Protein AF-A0A3N5VUT6-F1 (afdb_monomer)

Mean predicted aligned error: 4.46 Å

Radius of gyration: 19.38 Å; Cα contacts (8 Å, |Δi|>4): 251; chains: 1; bounding box: 50×33×51 Å

Sequence (209 aa):
CFAHAINGGLRIDSDGQTTLNGLYAAGEVAGGPHGADRLGGNMLVTCQVFGARAGRAAAKEAARSKAMEVPQEQVHHEKDRLASLKNQNGDIRCEELRSWLQETMWKNILVVRHGDNLSQTAKALLNSGKEIQRVKVAGDSDIIPVLELENLFGVGRAICAAALHRKESRGSHYRPDYPNMDPSWEKRILLRGMRETIHIEEEACRQVP

Nearest PDB structures (foldseek):
  6lum-assembly1_P  TM=9.393E-01  e=3.970E-12  Mycolicibacterium smegmatis MC2 51
  6lum-assembly1_J  TM=9.198E-01  e=1.005E-11  Mycolicibacterium smegmatis MC2 51
  5vpn-assembly2_E  TM=9.368E-01  e=5.697E-11  Escherichia coli K-12
  6awf-assembly1_A  TM=9.427E-01  e=1.198E-10  Escherichia coli
  1l0v-assembly2_M  TM=9.268E-01  e=4.681E-10  Escherichia coli

Structure (mmCIF, N/CA/C/O backbone):
data_AF-A0A3N5VUT6-F1
#
_entry.id   AF-A0A3N5VUT6-F1
#
loop_
_atom_site.group_PDB
_atom_site.id
_atom_site.type_symbol
_atom_site.label_atom_id
_atom_site.label_alt_id
_atom_site.label_comp_id
_atom_site.label_asym_id
_atom_site.label_entity_id
_atom_site.label_seq_id
_atom_site.pdbx_PDB_ins_code
_atom_site.Cartn_x
_atom_site.Cartn_y
_atom_site.Cartn_z
_atom_site.occupancy
_atom_site.B_iso_or_equiv
_atom_site.auth_seq_id
_atom_site.auth_comp_id
_atom_site.auth_asym_id
_atom_site.auth_atom_id
_atom_site.pdbx_PDB_model_num
ATOM 1 N N . CYS A 1 1 ? 9.794 16.764 -9.275 1.00 62.72 1 CYS A N 1
ATOM 2 C CA . CYS A 1 1 ? 9.013 15.552 -9.609 1.00 62.72 1 CYS A CA 1
ATOM 3 C C . CYS A 1 1 ? 7.969 15.341 -8.514 1.00 62.72 1 CYS A C 1
ATOM 5 O O . CYS A 1 1 ? 8.298 15.597 -7.359 1.00 62.72 1 CYS A O 1
ATOM 7 N N . PHE A 1 2 ? 6.745 14.934 -8.861 1.00 81.69 2 PHE A N 1
ATOM 8 C CA . PHE A 1 2 ? 5.665 14.653 -7.910 1.00 81.69 2 PHE A CA 1
ATOM 9 C C . PHE A 1 2 ? 5.139 13.228 -8.127 1.00 81.69 2 PHE A C 1
ATOM 11 O O . PHE A 1 2 ? 5.110 12.746 -9.258 1.00 81.69 2 PHE A O 1
ATOM 18 N N . ALA A 1 3 ? 4.751 12.549 -7.046 1.00 86.25 3 ALA A N 1
ATOM 19 C CA . ALA A 1 3 ? 4.064 11.264 -7.134 1.00 86.25 3 ALA A CA 1
ATOM 20 C C . ALA A 1 3 ? 2.604 11.500 -7.550 1.00 86.25 3 ALA A C 1
ATOM 22 O O . ALA A 1 3 ? 1.965 12.416 -7.037 1.00 86.25 3 ALA A O 1
ATOM 23 N N . HIS A 1 4 ? 2.092 10.700 -8.488 1.00 89.75 4 HIS A N 1
ATOM 24 C CA . HIS A 1 4 ? 0.749 10.891 -9.048 1.00 89.75 4 HIS A CA 1
ATOM 25 C C . HIS A 1 4 ? -0.191 9.706 -8.811 1.00 89.75 4 HIS A C 1
ATOM 27 O O . HIS A 1 4 ? -1.369 9.925 -8.554 1.00 89.75 4 HIS A O 1
ATOM 33 N N . ALA A 1 5 ? 0.308 8.473 -8.930 1.00 88.19 5 ALA A N 1
ATOM 34 C CA . ALA A 1 5 ? -0.508 7.269 -8.825 1.00 88.19 5 ALA A CA 1
ATOM 35 C C . ALA A 1 5 ? 0.302 6.072 -8.335 1.00 88.19 5 ALA A C 1
ATOM 37 O O . ALA A 1 5 ? 1.531 6.043 -8.469 1.00 88.19 5 ALA A O 1
ATOM 38 N N . ILE A 1 6 ? -0.405 5.074 -7.810 1.00 90.44 6 ILE A N 1
ATOM 39 C CA . ILE A 1 6 ? 0.165 3.797 -7.380 1.00 90.44 6 ILE A CA 1
ATOM 40 C C . ILE A 1 6 ? -0.357 2.682 -8.294 1.00 90.44 6 ILE A C 1
ATOM 42 O O . ILE A 1 6 ? -1.558 2.519 -8.472 1.00 90.44 6 ILE A O 1
ATOM 46 N N . ASN A 1 7 ? 0.557 1.900 -8.881 1.00 92.00 7 ASN A N 1
ATOM 47 C CA . ASN A 1 7 ? 0.201 0.781 -9.772 1.00 92.00 7 ASN A CA 1
ATOM 48 C C . ASN A 1 7 ? -0.053 -0.535 -9.008 1.00 92.00 7 ASN A C 1
ATOM 50 O O . ASN A 1 7 ? -0.647 -1.475 -9.542 1.00 92.00 7 ASN A O 1
ATOM 54 N N . GLY A 1 8 ? 0.456 -0.621 -7.775 1.00 93.44 8 GLY A N 1
ATOM 55 C CA . GLY A 1 8 ? 0.209 -1.730 -6.857 1.00 93.44 8 GLY A CA 1
ATOM 56 C C . GLY A 1 8 ? -1.113 -1.575 -6.105 1.00 93.44 8 GLY A C 1
ATOM 57 O O . GLY A 1 8 ? -1.843 -0.614 -6.299 1.00 93.44 8 GLY A O 1
ATOM 58 N N . GLY A 1 9 ? -1.407 -2.524 -5.222 1.00 94.88 9 GLY A N 1
ATOM 59 C CA . GLY A 1 9 ? -2.624 -2.515 -4.417 1.00 94.88 9 GLY A CA 1
ATOM 60 C C . GLY A 1 9 ? -2.983 -3.920 -3.952 1.00 94.88 9 GLY A C 1
ATOM 61 O O . GLY A 1 9 ? -2.161 -4.838 -4.008 1.00 94.88 9 GLY A O 1
ATOM 62 N N . LEU A 1 10 ? -4.228 -4.097 -3.522 1.00 95.81 10 LEU A N 1
ATOM 63 C CA . LEU A 1 10 ? -4.777 -5.402 -3.177 1.00 95.81 10 LEU A CA 1
ATOM 64 C C . LEU A 1 10 ? -4.749 -6.322 -4.401 1.00 95.81 10 LEU A C 1
ATOM 66 O O . LEU A 1 10 ? -5.183 -5.941 -5.489 1.00 95.81 10 LEU A O 1
ATOM 70 N N . ARG A 1 11 ? -4.250 -7.548 -4.218 1.00 94.56 11 ARG A N 1
ATOM 71 C CA . ARG A 1 11 ? -4.300 -8.588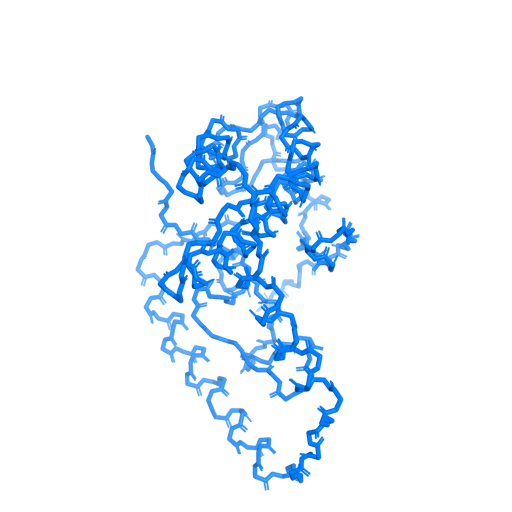 -5.248 1.00 94.56 11 ARG A CA 1
ATOM 72 C C . ARG A 1 11 ? -5.753 -8.994 -5.452 1.00 94.56 11 ARG A C 1
ATOM 74 O O . ARG A 1 11 ? -6.355 -9.547 -4.533 1.00 94.56 11 ARG A O 1
ATOM 81 N N . ILE A 1 12 ? -6.264 -8.760 -6.655 1.00 95.38 12 ILE A N 1
ATOM 82 C CA . ILE A 1 12 ? -7.613 -9.147 -7.058 1.00 95.38 12 ILE A CA 1
ATOM 83 C C . ILE A 1 12 ? -7.595 -10.174 -8.190 1.00 95.38 12 ILE A C 1
ATOM 85 O O . ILE A 1 12 ? -6.642 -10.246 -8.974 1.00 95.38 12 ILE A O 1
ATOM 89 N N . ASP A 1 13 ? -8.650 -10.975 -8.270 1.00 94.44 13 ASP A N 1
ATOM 90 C CA . ASP A 1 13 ? -8.960 -11.766 -9.451 1.00 94.44 13 ASP A CA 1
ATOM 91 C C . ASP A 1 13 ? -9.650 -10.917 -10.533 1.00 94.44 13 ASP A C 1
ATOM 93 O O . ASP A 1 13 ? -9.749 -9.690 -10.441 1.00 94.44 13 ASP A O 1
ATOM 97 N N . SER A 1 14 ? -10.119 -11.572 -11.598 1.00 93.94 14 SER A N 1
ATOM 98 C CA . SER A 1 14 ? -10.760 -10.853 -12.693 1.00 93.94 14 SER A CA 1
ATOM 99 C C . SER A 1 14 ? -12.061 -10.166 -12.258 1.00 93.94 14 SER A C 1
ATOM 101 O O . SER A 1 14 ? -12.350 -9.078 -12.746 1.00 93.94 14 SER A O 1
ATOM 103 N N . ASP A 1 15 ? -12.809 -10.733 -11.313 1.00 96.06 15 ASP A N 1
ATOM 104 C CA . ASP A 1 15 ? -14.070 -10.171 -10.828 1.00 96.06 15 ASP A CA 1
ATOM 105 C C . ASP A 1 15 ? -13.892 -9.184 -9.668 1.00 96.06 15 ASP A C 1
ATOM 107 O O . ASP A 1 15 ? -14.877 -8.644 -9.172 1.00 96.06 15 ASP A O 1
ATOM 111 N N . GLY A 1 16 ? -12.651 -8.874 -9.285 1.00 96.25 16 GLY A N 1
ATOM 112 C CA . GLY A 1 16 ? -12.340 -7.928 -8.217 1.00 96.25 16 GLY A CA 1
ATOM 113 C C . GLY A 1 16 ? -12.333 -8.553 -6.824 1.00 96.25 16 GLY A C 1
ATOM 114 O O . GLY A 1 16 ? -12.246 -7.816 -5.842 1.00 96.25 16 GLY A O 1
ATOM 115 N N . GLN A 1 17 ? -12.430 -9.881 -6.702 1.00 97.19 17 GLN A N 1
ATOM 116 C CA . GLN A 1 17 ? -12.325 -10.554 -5.411 1.00 97.19 17 GLN A CA 1
ATOM 117 C C . GLN A 1 17 ? -10.866 -10.575 -4.961 1.00 97.19 17 GLN A C 1
ATOM 119 O O . GLN A 1 17 ? -9.964 -10.888 -5.737 1.00 97.19 17 GLN A O 1
ATOM 124 N N . THR A 1 18 ? -10.624 -10.217 -3.703 1.00 96.56 18 THR A N 1
ATOM 125 C CA . THR A 1 18 ? -9.286 -10.265 -3.107 1.00 96.56 18 THR A CA 1
ATOM 126 C C . THR A 1 18 ? -8.869 -11.707 -2.802 1.00 96.56 18 THR A C 1
ATOM 128 O O . THR A 1 18 ? -9.609 -12.657 -3.036 1.00 96.56 18 THR A O 1
ATOM 131 N N . THR A 1 19 ? -7.691 -11.905 -2.209 1.00 93.56 19 THR A N 1
ATOM 132 C CA . THR A 1 19 ? -7.303 -13.219 -1.665 1.00 93.56 19 THR A CA 1
ATOM 133 C C . THR A 1 19 ? -8.135 -13.659 -0.455 1.00 93.56 19 THR A C 1
ATOM 135 O O . THR A 1 19 ? -7.952 -14.777 0.020 1.00 93.56 19 THR A O 1
ATOM 138 N N . LEU A 1 20 ? -8.992 -12.784 0.082 1.00 93.81 20 LEU A N 1
ATOM 139 C CA . LEU A 1 20 ? -9.936 -13.099 1.147 1.00 93.81 20 LEU A CA 1
ATOM 140 C C . LEU A 1 20 ? -11.330 -13.301 0.547 1.00 93.81 20 LEU A C 1
ATOM 142 O O . LEU A 1 20 ? -11.868 -12.416 -0.123 1.00 93.81 20 LEU A O 1
ATOM 146 N N . ASN A 1 21 ? -11.920 -14.464 0.821 1.00 92.19 21 ASN A N 1
ATOM 147 C CA . ASN A 1 21 ? -13.250 -14.817 0.332 1.00 92.19 21 ASN A CA 1
ATOM 148 C C . ASN A 1 21 ? -14.293 -13.805 0.822 1.00 92.19 21 ASN A C 1
ATOM 150 O O . ASN A 1 21 ? -14.316 -13.437 1.995 1.00 92.19 21 ASN A O 1
ATOM 154 N N . GLY A 1 22 ? -15.155 -13.355 -0.090 1.00 93.38 22 GLY A N 1
ATOM 155 C CA . GLY A 1 22 ? -16.200 -12.374 0.213 1.00 93.38 22 GLY A CA 1
ATOM 156 C C . GLY A 1 22 ? -15.718 -10.921 0.335 1.00 93.38 22 GLY A C 1
ATOM 157 O O . GLY A 1 22 ? -16.555 -10.030 0.455 1.00 93.38 22 GLY A O 1
ATOM 158 N N . LEU A 1 23 ? -14.409 -10.653 0.245 1.00 96.44 23 LEU A N 1
ATOM 159 C CA . LEU A 1 23 ? -13.857 -9.298 0.215 1.00 96.44 23 LEU A CA 1
ATOM 160 C C . LEU A 1 23 ? -13.460 -8.913 -1.212 1.00 96.44 23 LEU A C 1
ATOM 162 O O . LEU A 1 23 ? -12.688 -9.618 -1.863 1.00 96.44 23 LEU A O 1
ATOM 166 N N . TYR A 1 24 ? -13.950 -7.763 -1.670 1.00 97.62 24 TYR A N 1
ATOM 167 C CA . TYR A 1 24 ? -13.742 -7.255 -3.024 1.00 97.62 24 TYR A CA 1
ATOM 168 C C . TYR A 1 24 ? -13.066 -5.884 -3.003 1.00 97.62 24 TYR A C 1
ATOM 170 O O . TYR A 1 24 ? -13.258 -5.106 -2.068 1.00 97.62 24 TYR A O 1
ATOM 178 N N . ALA A 1 25 ? -12.296 -5.576 -4.046 1.00 97.12 25 ALA A N 1
ATOM 179 C CA . ALA A 1 25 ? -11.642 -4.284 -4.220 1.00 97.12 25 ALA A CA 1
ATOM 180 C C . ALA A 1 25 ? -11.711 -3.815 -5.680 1.00 97.12 25 ALA A C 1
ATOM 182 O O . ALA A 1 25 ? -11.662 -4.615 -6.613 1.00 97.12 25 ALA A O 1
ATOM 183 N N . ALA A 1 26 ? -11.804 -2.502 -5.876 1.00 96.00 26 ALA A N 1
ATOM 184 C CA . ALA A 1 26 ? -11.818 -1.872 -7.191 1.00 96.00 26 ALA A CA 1
ATOM 185 C C . ALA A 1 26 ? -11.253 -0.448 -7.116 1.00 96.00 26 ALA A C 1
ATOM 187 O O . ALA A 1 26 ? -11.232 0.170 -6.053 1.00 96.00 26 ALA A O 1
ATOM 188 N N . GLY A 1 27 ? -10.825 0.087 -8.260 1.00 93.69 27 GLY A N 1
ATOM 189 C CA . GLY A 1 27 ? -10.181 1.398 -8.334 1.00 93.69 27 GLY A CA 1
ATOM 190 C C . GLY A 1 27 ? -8.715 1.351 -7.904 1.00 93.69 27 GLY A C 1
ATOM 191 O O . GLY A 1 27 ? -8.067 0.317 -8.029 1.00 93.69 27 GLY A O 1
ATOM 192 N N . GLU A 1 28 ? -8.180 2.475 -7.426 1.00 93.94 28 GLU A N 1
ATOM 193 C CA . GLU A 1 28 ? -6.734 2.639 -7.182 1.00 93.94 28 GLU A CA 1
ATOM 194 C C . GLU A 1 28 ? -6.216 1.819 -5.989 1.00 93.94 28 GLU A C 1
ATOM 196 O O . GLU A 1 28 ? -5.024 1.568 -5.869 1.00 93.94 28 GLU A O 1
ATOM 201 N N . VAL A 1 29 ? -7.115 1.324 -5.132 1.00 95.31 29 VAL A N 1
ATOM 202 C CA . VAL A 1 29 ? -6.751 0.394 -4.052 1.00 95.31 29 VAL A CA 1
ATOM 203 C C . VAL A 1 29 ? -6.399 -1.005 -4.576 1.00 95.31 29 VAL A C 1
ATOM 205 O O . VAL A 1 29 ? -5.792 -1.795 -3.852 1.00 95.31 29 VAL A O 1
ATOM 208 N N . ALA A 1 30 ? -6.797 -1.346 -5.807 1.00 94.50 30 ALA A N 1
ATOM 209 C CA . ALA A 1 30 ? -6.594 -2.659 -6.404 1.00 94.50 30 ALA A CA 1
ATOM 210 C C . ALA A 1 30 ? -5.368 -2.672 -7.329 1.00 94.50 30 ALA A C 1
ATOM 212 O O . ALA A 1 30 ? -5.211 -1.817 -8.198 1.00 94.50 30 ALA A O 1
ATOM 213 N N . GLY A 1 31 ? -4.519 -3.687 -7.174 1.00 91.25 31 GLY A N 1
ATOM 214 C CA . GLY A 1 31 ? -3.360 -3.907 -8.035 1.00 91.25 31 GLY A CA 1
ATOM 215 C C . GLY A 1 31 ? -3.677 -4.826 -9.216 1.00 91.25 31 GLY A C 1
ATOM 216 O O . GLY A 1 31 ? -4.574 -5.666 -9.147 1.00 91.25 31 GLY A O 1
ATOM 217 N N . GLY A 1 32 ? -2.892 -4.720 -10.293 1.00 85.06 32 GLY A N 1
ATOM 218 C CA . GLY A 1 32 ? -2.931 -5.664 -11.421 1.00 85.06 32 GLY A CA 1
ATOM 219 C C . GLY A 1 32 ? -3.196 -5.031 -12.790 1.00 85.06 32 GLY A C 1
ATOM 220 O O . GLY A 1 32 ? -2.332 -5.172 -13.655 1.00 85.06 32 GLY A O 1
ATOM 221 N N . PRO A 1 33 ? -4.318 -4.313 -13.009 1.00 85.00 33 PRO A N 1
ATOM 222 C CA . PRO A 1 33 ? -4.733 -3.839 -14.338 1.00 85.00 33 PRO A CA 1
ATOM 223 C C . PRO A 1 33 ? -3.724 -2.945 -15.074 1.00 85.00 33 PRO A C 1
ATOM 225 O O . PRO A 1 33 ? -3.815 -2.785 -16.287 1.00 85.00 33 PRO A O 1
ATOM 228 N N . HIS A 1 34 ? -2.779 -2.346 -14.349 1.00 89.56 34 HIS A N 1
ATOM 229 C CA . HIS A 1 34 ? -1.826 -1.371 -14.879 1.00 89.56 34 HIS A CA 1
ATOM 230 C C . HIS A 1 34 ? -0.390 -1.897 -15.007 1.00 89.56 34 HIS A C 1
ATOM 232 O O . HIS A 1 34 ? 0.461 -1.207 -15.557 1.00 89.56 34 HIS A O 1
ATOM 238 N N . GLY A 1 35 ? -0.092 -3.107 -14.523 1.00 91.38 35 GLY A N 1
ATOM 239 C CA . GLY A 1 35 ? 1.270 -3.645 -14.557 1.00 91.38 35 GLY A CA 1
ATOM 240 C C . GLY A 1 35 ? 2.297 -2.721 -13.884 1.00 91.38 35 GLY A C 1
ATOM 241 O O . GLY A 1 35 ? 2.051 -2.182 -12.807 1.00 91.38 35 GLY A O 1
ATOM 242 N N . ALA A 1 36 ? 3.469 -2.564 -14.507 1.00 92.38 36 ALA A N 1
ATOM 243 C CA . ALA A 1 36 ? 4.559 -1.746 -13.970 1.00 92.38 36 ALA A CA 1
ATOM 244 C C . ALA A 1 36 ? 4.424 -0.244 -14.283 1.00 92.38 36 ALA A C 1
ATOM 246 O O . ALA A 1 36 ? 5.073 0.566 -13.618 1.00 92.38 36 ALA A O 1
ATOM 247 N N . ASP A 1 37 ? 3.590 0.140 -15.255 1.00 90.19 37 ASP A N 1
ATOM 248 C CA . ASP A 1 37 ? 3.376 1.541 -15.620 1.00 90.19 37 ASP A CA 1
ATOM 249 C C . ASP A 1 37 ? 1.955 1.803 -16.135 1.00 90.19 37 ASP A C 1
ATOM 251 O O . ASP A 1 37 ? 1.474 1.146 -17.060 1.00 90.19 37 ASP A O 1
ATOM 255 N N . ARG A 1 38 ? 1.269 2.774 -15.524 1.00 89.50 38 ARG A N 1
ATOM 256 C CA . ARG A 1 38 ? -0.128 3.085 -15.837 1.00 89.50 38 ARG A CA 1
ATOM 257 C C . ARG A 1 38 ? -0.197 4.092 -16.976 1.00 89.50 38 ARG A C 1
ATOM 259 O O . ARG A 1 38 ? 0.150 5.257 -16.799 1.00 89.50 38 ARG A O 1
ATOM 266 N N . LEU A 1 39 ? -0.792 3.682 -18.093 1.00 85.00 39 LEU A N 1
ATOM 267 C CA . LEU A 1 39 ? -1.133 4.595 -19.184 1.00 85.00 39 LEU A CA 1
ATOM 268 C C . LEU A 1 39 ? -2.158 5.652 -18.730 1.00 85.00 39 LEU A C 1
ATOM 270 O O . LEU A 1 39 ? -3.157 5.338 -18.073 1.00 85.00 39 LEU A O 1
ATOM 274 N N . GLY A 1 40 ? -1.904 6.913 -19.087 1.00 83.81 40 GLY A N 1
ATOM 275 C CA . GLY A 1 40 ? -2.772 8.044 -18.754 1.00 83.81 40 GLY A CA 1
ATOM 276 C C . GLY A 1 40 ? -4.209 7.848 -19.250 1.00 83.81 40 GLY A C 1
ATOM 277 O O . GLY A 1 40 ? -4.436 7.296 -20.320 1.00 83.81 40 GLY A O 1
ATOM 278 N N . GLY A 1 41 ? -5.191 8.276 -18.451 1.00 81.75 41 GLY A N 1
ATOM 279 C CA . GLY A 1 41 ? -6.622 8.145 -18.769 1.00 81.75 41 GLY A CA 1
ATOM 280 C C . GLY A 1 41 ? -7.247 6.784 -18.427 1.00 81.75 41 GLY A C 1
ATOM 281 O O . GLY A 1 41 ? -8.452 6.719 -18.187 1.00 81.75 41 GLY A O 1
ATOM 282 N N . ASN A 1 42 ? -6.454 5.716 -18.281 1.00 86.12 42 ASN A N 1
ATOM 283 C CA . ASN A 1 42 ? -7.000 4.372 -18.045 1.00 86.12 42 ASN A CA 1
ATOM 284 C C . ASN A 1 42 ? -7.573 4.164 -16.638 1.00 86.12 42 ASN A C 1
ATOM 286 O 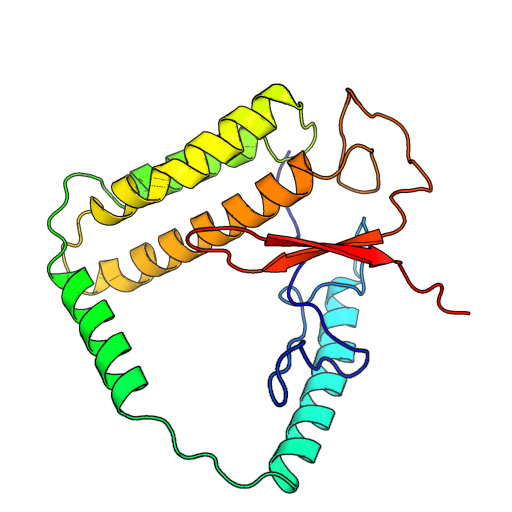O . ASN A 1 42 ? -8.358 3.242 -16.440 1.00 86.12 42 ASN A O 1
ATOM 290 N N . MET A 1 43 ? -7.232 5.011 -15.661 1.00 88.62 43 MET A N 1
ATOM 291 C CA . MET A 1 43 ? -7.731 4.855 -14.289 1.00 88.62 43 MET A CA 1
ATOM 292 C C . MET A 1 43 ? -9.256 4.955 -14.208 1.00 88.62 43 MET A C 1
ATOM 294 O O . MET A 1 43 ? -9.889 4.173 -13.504 1.00 88.62 43 MET A O 1
ATOM 298 N N . LEU A 1 44 ? -9.858 5.885 -14.958 1.00 90.88 44 LEU A N 1
ATOM 299 C CA . LEU A 1 44 ? -11.308 6.070 -14.957 1.00 90.88 44 LEU A CA 1
ATOM 300 C C . LEU A 1 44 ? -12.021 4.822 -15.492 1.00 90.88 44 LEU A C 1
ATOM 302 O O . LEU A 1 44 ? -12.995 4.359 -14.898 1.00 90.88 44 LEU A O 1
ATOM 306 N N . VAL A 1 45 ? -11.495 4.247 -16.577 1.00 90.75 45 VAL A N 1
ATOM 307 C CA . VAL A 1 45 ? -12.013 3.007 -17.167 1.00 90.75 45 VAL A CA 1
ATOM 308 C C . VAL A 1 45 ? -11.833 1.837 -16.199 1.00 90.75 45 VAL A C 1
ATOM 310 O O . VAL A 1 45 ? -12.785 1.093 -15.973 1.00 90.75 45 VAL A O 1
ATOM 313 N N . THR A 1 46 ? -10.666 1.706 -15.557 1.00 91.00 46 THR A N 1
ATOM 314 C CA . THR A 1 46 ? -10.424 0.681 -14.527 1.00 91.00 46 THR A CA 1
ATOM 315 C C . THR A 1 46 ? -11.436 0.786 -13.389 1.00 91.00 46 THR A C 1
ATOM 317 O O . THR A 1 46 ? -12.028 -0.225 -13.016 1.00 91.00 46 THR A O 1
ATOM 320 N N . CYS A 1 47 ? -11.691 1.991 -12.870 1.00 93.38 47 CYS A N 1
ATOM 321 C CA . CYS A 1 47 ? -12.686 2.209 -11.820 1.00 93.38 47 CYS A CA 1
ATOM 322 C C . CYS A 1 47 ? -14.087 1.760 -12.254 1.00 93.38 47 CYS A C 1
ATOM 324 O O . CYS A 1 47 ? -14.748 1.038 -11.512 1.00 93.38 47 CYS A O 1
ATOM 326 N N . GLN A 1 48 ? -14.536 2.144 -13.452 1.00 95.44 48 GLN A N 1
ATOM 327 C CA . GLN A 1 48 ? -15.871 1.788 -13.943 1.00 95.44 48 GLN A CA 1
ATOM 328 C C . GLN A 1 48 ? -16.012 0.281 -14.186 1.00 95.44 48 GLN A C 1
ATOM 330 O O . GLN A 1 48 ? -16.971 -0.339 -13.724 1.00 95.44 48 GLN A O 1
ATOM 335 N N . VAL A 1 49 ? -15.046 -0.324 -14.881 1.00 95.06 49 VAL A N 1
ATOM 336 C CA . VAL A 1 49 ? -15.088 -1.744 -15.247 1.00 95.06 49 VAL A CA 1
ATOM 337 C C . VAL A 1 49 ? -14.967 -2.624 -14.008 1.00 95.06 49 VAL A C 1
ATOM 339 O O . VAL A 1 49 ? -15.850 -3.447 -13.759 1.00 95.06 49 VAL A O 1
ATOM 342 N N . PHE A 1 50 ? -13.912 -2.454 -13.208 1.00 95.94 50 PHE A N 1
ATOM 343 C CA . PHE A 1 50 ? -13.701 -3.297 -12.031 1.00 95.94 50 PHE A CA 1
ATOM 344 C C . PHE A 1 50 ? -14.680 -2.972 -10.907 1.00 95.94 50 PHE A C 1
ATOM 346 O O . PHE A 1 50 ? -15.093 -3.891 -10.211 1.00 95.94 50 PHE A O 1
ATOM 353 N N . GLY A 1 51 ? -15.146 -1.725 -10.783 1.00 97.56 51 GLY A N 1
ATOM 354 C CA . GLY A 1 51 ? -16.227 -1.379 -9.859 1.00 97.56 51 GLY A CA 1
ATOM 355 C C . GLY A 1 51 ? -17.523 -2.116 -10.200 1.00 97.56 51 GLY A C 1
ATOM 356 O O . GLY A 1 51 ? -18.129 -2.745 -9.334 1.00 97.56 51 GLY A O 1
ATOM 357 N N . ALA A 1 52 ? -17.914 -2.130 -11.478 1.00 98.12 52 ALA A N 1
ATOM 358 C CA . ALA A 1 52 ? -19.102 -2.856 -11.922 1.00 98.12 52 ALA A CA 1
ATOM 359 C C . ALA A 1 52 ? -18.959 -4.382 -11.776 1.00 98.12 52 ALA A C 1
ATOM 361 O O . ALA A 1 52 ? -19.931 -5.062 -11.441 1.00 98.12 52 ALA A O 1
ATOM 362 N N . ARG A 1 53 ? -17.767 -4.940 -12.030 1.00 97.69 53 ARG A N 1
ATOM 363 C CA . ARG A 1 53 ? -17.494 -6.377 -11.848 1.00 97.69 53 ARG A CA 1
ATOM 364 C C . ARG A 1 53 ? -17.524 -6.777 -10.374 1.00 97.69 53 ARG A C 1
ATOM 366 O O . ARG A 1 53 ? -18.332 -7.635 -10.026 1.00 97.69 53 ARG A O 1
ATOM 373 N N . ALA A 1 54 ? -16.749 -6.090 -9.535 1.00 97.94 54 ALA A N 1
ATOM 374 C CA . ALA A 1 54 ? -16.691 -6.314 -8.094 1.00 97.94 54 ALA A CA 1
ATOM 375 C C . ALA A 1 54 ? -18.072 -6.178 -7.454 1.00 97.94 54 ALA A C 1
ATOM 377 O O . ALA A 1 54 ? -18.492 -7.064 -6.718 1.00 97.94 54 ALA A O 1
ATOM 378 N N . GLY A 1 55 ? -18.829 -5.131 -7.802 1.00 98.31 55 GLY A N 1
ATOM 379 C CA . GLY A 1 55 ? -20.184 -4.932 -7.289 1.00 98.31 55 GLY A CA 1
ATOM 380 C C . GLY A 1 55 ? -21.139 -6.069 -7.663 1.00 98.31 55 GLY A C 1
ATOM 381 O O . GLY A 1 55 ? -21.857 -6.581 -6.806 1.00 98.31 55 GLY A O 1
ATOM 382 N N . ARG A 1 56 ? -21.125 -6.525 -8.926 1.00 98.44 56 ARG A N 1
ATOM 383 C CA . ARG A 1 56 ? -21.960 -7.660 -9.362 1.00 98.44 56 ARG A CA 1
ATOM 384 C C . ARG A 1 56 ? -21.549 -8.977 -8.706 1.00 98.44 56 ARG A C 1
ATOM 386 O O . ARG A 1 56 ? -22.428 -9.768 -8.369 1.00 98.44 56 ARG A O 1
ATOM 393 N N . ALA A 1 57 ? -20.253 -9.234 -8.558 1.00 97.88 57 ALA A N 1
ATOM 394 C CA . ALA A 1 57 ? -19.746 -10.446 -7.923 1.00 97.88 57 ALA A CA 1
ATOM 395 C C . ALA A 1 57 ? -20.076 -10.466 -6.423 1.00 97.88 57 ALA A C 1
ATOM 397 O O . ALA A 1 57 ? -20.675 -11.427 -5.945 1.00 97.88 57 ALA A O 1
ATOM 398 N N . ALA A 1 58 ? -19.820 -9.358 -5.721 1.00 97.50 58 ALA A N 1
ATOM 399 C CA . ALA A 1 58 ? -20.174 -9.182 -4.317 1.00 97.50 58 ALA A CA 1
ATOM 400 C C . ALA A 1 58 ? -21.680 -9.349 -4.072 1.00 97.50 58 ALA A C 1
ATOM 402 O O . ALA A 1 58 ? -22.069 -10.053 -3.146 1.00 97.50 58 ALA A O 1
ATOM 403 N N . ALA A 1 59 ? -22.535 -8.776 -4.927 1.00 97.25 59 ALA A N 1
ATOM 404 C CA . ALA A 1 59 ? -23.986 -8.927 -4.808 1.00 97.25 59 ALA A CA 1
ATOM 405 C C . ALA A 1 59 ? -24.450 -10.382 -5.005 1.00 97.25 59 ALA A C 1
ATOM 407 O O . ALA A 1 59 ? -25.303 -10.866 -4.263 1.00 97.25 59 ALA A O 1
ATOM 408 N N . LYS A 1 60 ? -23.880 -11.099 -5.986 1.00 96.69 60 LYS A N 1
ATOM 409 C CA . LYS A 1 60 ? -24.183 -12.522 -6.219 1.00 96.69 60 LYS A CA 1
ATOM 410 C C . LYS A 1 60 ? -23.749 -13.401 -5.050 1.00 96.69 60 LYS A C 1
ATOM 412 O O . LYS A 1 60 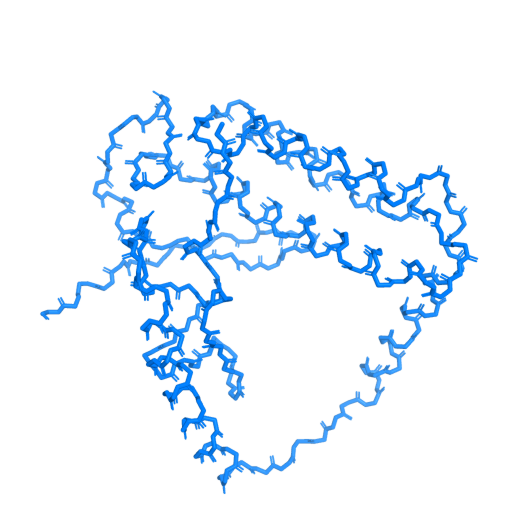? -24.483 -14.318 -4.692 1.00 96.69 60 LYS A O 1
ATOM 417 N N . GLU A 1 61 ? -22.576 -13.127 -4.487 1.00 95.06 61 GLU A N 1
ATOM 418 C CA . GLU A 1 61 ? -22.057 -13.826 -3.313 1.00 95.06 61 GLU A CA 1
ATOM 419 C C . GLU A 1 61 ? -22.947 -13.559 -2.094 1.00 95.06 61 GLU A C 1
ATOM 421 O O . GLU A 1 61 ? -23.441 -14.494 -1.473 1.00 95.06 61 GLU A O 1
ATOM 426 N N . ALA A 1 62 ? -23.261 -12.292 -1.813 1.00 94.75 62 ALA A N 1
ATOM 427 C CA . ALA A 1 62 ? -24.114 -11.900 -0.693 1.00 94.75 62 ALA A CA 1
ATOM 428 C C . ALA A 1 62 ? -25.519 -12.524 -0.753 1.00 94.75 62 ALA A C 1
ATOM 430 O O . ALA A 1 62 ? -26.077 -12.871 0.281 1.00 94.75 62 ALA A O 1
ATOM 431 N N . ALA A 1 63 ? -26.080 -12.717 -1.952 1.00 95.38 63 ALA A N 1
ATOM 432 C CA . ALA A 1 63 ? -27.377 -13.375 -2.128 1.00 95.38 63 ALA A CA 1
ATOM 433 C C . ALA A 1 63 ? -27.362 -14.883 -1.801 1.00 95.38 63 ALA A C 1
ATOM 435 O O . ALA A 1 63 ? -28.420 -15.475 -1.596 1.00 95.38 63 ALA A O 1
ATOM 436 N N . ARG A 1 64 ? -26.184 -15.519 -1.797 1.00 93.44 64 ARG A N 1
ATOM 437 C CA . ARG A 1 64 ? -26.003 -16.959 -1.533 1.00 93.44 64 ARG A CA 1
ATOM 438 C C . ARG A 1 64 ? -25.445 -17.229 -0.141 1.00 93.44 64 ARG A C 1
ATOM 440 O O . ARG A 1 64 ? -25.672 -18.303 0.414 1.00 93.44 64 ARG A O 1
ATOM 447 N N . SER A 1 65 ? -24.711 -16.268 0.400 1.00 90.38 65 SER A N 1
ATOM 448 C CA . SER A 1 65 ? -24.038 -16.381 1.683 1.00 90.38 65 SER A CA 1
ATOM 449 C C . SER A 1 65 ? -24.991 -16.082 2.833 1.00 90.38 65 SER A C 1
ATOM 451 O O . SER A 1 65 ? -25.852 -15.208 2.762 1.00 90.38 65 SER A O 1
ATOM 453 N N . LYS A 1 66 ? -24.835 -16.826 3.928 1.00 87.94 66 LYS A N 1
ATOM 454 C CA . LYS A 1 66 ? -25.521 -16.516 5.184 1.00 87.94 66 LYS A CA 1
ATOM 455 C C . LYS A 1 66 ? -24.791 -15.376 5.885 1.00 87.94 66 LYS A C 1
ATOM 457 O O . LYS A 1 66 ? -23.576 -15.241 5.746 1.00 87.94 66 LYS A O 1
ATOM 462 N N . ALA A 1 67 ? -25.529 -14.587 6.663 1.00 85.56 67 ALA A N 1
ATOM 463 C CA . ALA A 1 67 ? -24.913 -13.625 7.565 1.00 85.56 67 ALA A CA 1
ATOM 464 C C . ALA A 1 67 ? -23.933 -14.359 8.493 1.00 85.56 67 ALA A C 1
ATOM 466 O O . ALA A 1 67 ? -24.286 -15.377 9.092 1.00 85.56 67 ALA A O 1
ATOM 467 N N . MET A 1 68 ? -22.703 -13.859 8.573 1.00 86.25 68 MET A N 1
ATOM 468 C CA . MET A 1 68 ? -21.717 -14.355 9.527 1.00 86.25 68 MET A CA 1
ATOM 469 C C . MET A 1 68 ? -21.923 -13.653 10.865 1.00 86.25 68 MET A C 1
ATOM 471 O O . MET A 1 68 ? -22.186 -12.449 10.904 1.00 86.25 68 MET A O 1
ATOM 475 N N . GLU A 1 69 ? -21.774 -14.392 11.960 1.00 92.19 69 GLU A N 1
ATOM 476 C CA . GLU A 1 69 ? -21.689 -13.774 13.278 1.00 92.19 69 GLU A CA 1
ATOM 477 C C . GLU A 1 69 ? -20.393 -12.971 13.381 1.00 92.19 69 GLU A C 1
ATOM 479 O O . GLU A 1 69 ? -19.311 -13.454 13.046 1.00 92.19 69 GLU A O 1
ATOM 484 N N . VAL A 1 70 ? -20.510 -11.725 13.838 1.00 92.44 70 VAL A N 1
ATOM 485 C CA . VAL A 1 70 ? -19.354 -10.864 14.082 1.00 92.44 70 VAL A CA 1
ATOM 486 C C . VAL A 1 70 ? -18.783 -11.211 15.457 1.00 92.44 70 VAL A C 1
ATOM 488 O O . VAL A 1 70 ? -19.496 -11.023 16.452 1.00 92.44 70 VAL A O 1
ATOM 491 N N . PRO A 1 71 ? -17.516 -11.662 15.551 1.00 94.62 71 PRO A N 1
ATOM 492 C CA . PRO A 1 71 ? -16.892 -11.948 16.836 1.00 94.62 71 PRO A CA 1
ATOM 493 C C . PRO A 1 71 ? -16.830 -10.674 17.688 1.00 94.62 71 PRO A C 1
ATOM 495 O O . PRO A 1 71 ? -16.074 -9.748 17.390 1.00 94.62 71 PRO A O 1
ATOM 498 N N . GLN A 1 72 ? -17.633 -10.611 18.753 1.00 96.19 72 GLN A N 1
ATOM 499 C CA . GLN A 1 72 ? -17.721 -9.412 19.600 1.00 96.19 72 GLN A CA 1
ATOM 500 C C . GLN A 1 72 ? -16.399 -9.089 20.300 1.00 96.19 72 GLN A C 1
ATOM 502 O O . GLN A 1 72 ? -16.101 -7.922 20.538 1.00 96.19 72 GLN A O 1
ATOM 507 N N . GLU A 1 73 ? -15.575 -10.104 20.554 1.00 96.50 73 GLU A N 1
ATOM 508 C CA . GLU A 1 73 ? -14.216 -9.940 21.068 1.00 96.50 73 GLU A CA 1
ATOM 509 C C . GLU A 1 73 ? -13.355 -9.058 20.149 1.00 96.50 73 GLU A C 1
ATOM 511 O O . GLU A 1 73 ? -12.696 -8.141 20.629 1.00 96.50 73 GLU A O 1
ATOM 516 N N . GLN A 1 74 ? -13.422 -9.249 18.824 1.00 94.81 74 GLN A N 1
ATOM 517 C CA . GLN A 1 74 ? -12.668 -8.422 17.870 1.00 94.81 74 GLN A CA 1
ATOM 518 C C . GLN A 1 74 ? -13.150 -6.967 17.873 1.00 94.81 74 GLN A C 1
ATOM 520 O O . GLN A 1 74 ? -12.345 -6.040 17.787 1.00 94.81 74 GLN A O 1
ATOM 525 N N . VAL A 1 75 ? -14.463 -6.757 18.007 1.00 95.69 75 VAL A N 1
ATOM 526 C CA . VAL A 1 75 ? -15.056 -5.416 18.114 1.00 95.69 75 VAL A CA 1
ATOM 527 C C . VAL A 1 75 ? -14.609 -4.733 19.405 1.00 95.69 75 VAL A C 1
ATOM 529 O O . VAL A 1 75 ? -14.271 -3.551 19.382 1.00 95.69 75 VAL A O 1
ATOM 532 N N . HIS A 1 76 ? -14.608 -5.454 20.529 1.00 96.88 76 HIS A N 1
ATOM 533 C CA . HIS A 1 76 ? -14.165 -4.914 21.811 1.00 96.88 76 HIS A CA 1
ATOM 534 C C . HIS A 1 76 ? -12.676 -4.575 21.787 1.00 96.88 76 HIS A C 1
ATOM 536 O O . HIS A 1 76 ? -12.321 -3.452 22.127 1.00 96.88 76 HIS A O 1
ATOM 542 N N . HIS A 1 77 ? -11.841 -5.482 21.277 1.00 95.88 77 HIS A N 1
ATOM 543 C CA . HIS A 1 77 ? -10.408 -5.258 21.121 1.00 95.88 77 HIS A CA 1
ATOM 544 C C . HIS A 1 77 ? -10.109 -3.995 20.299 1.00 95.88 77 HIS A C 1
ATOM 546 O O . HIS A 1 77 ? -9.269 -3.185 20.683 1.00 95.88 77 HIS A O 1
ATOM 552 N N . GLU A 1 78 ? -10.809 -3.780 19.179 1.00 93.88 78 GLU A N 1
ATOM 553 C CA . GLU A 1 78 ? -10.598 -2.573 18.373 1.00 93.88 78 GLU A CA 1
ATOM 554 C C . GLU A 1 78 ? -11.106 -1.305 19.076 1.00 93.88 78 GLU A C 1
ATOM 556 O O . GLU A 1 78 ? -10.451 -0.266 19.008 1.00 93.88 78 GLU A O 1
ATOM 561 N N . LYS A 1 79 ? -12.226 -1.372 19.809 1.00 94.06 79 LYS A N 1
ATOM 562 C CA . LYS A 1 79 ? -12.684 -0.250 20.648 1.00 94.06 79 LYS A CA 1
ATOM 563 C C . LYS A 1 79 ? -11.659 0.106 21.721 1.00 94.06 79 LYS A C 1
ATOM 565 O O . LYS A 1 79 ? -11.389 1.289 21.917 1.00 94.06 79 LYS A O 1
ATOM 570 N N . ASP A 1 80 ? -11.072 -0.895 22.365 1.00 94.38 80 ASP A N 1
ATOM 571 C CA . ASP A 1 80 ? -10.058 -0.704 23.398 1.00 94.38 80 ASP A CA 1
ATOM 572 C C . ASP A 1 80 ? -8.777 -0.117 22.803 1.00 94.38 80 ASP A C 1
ATOM 574 O O . ASP A 1 80 ? -8.210 0.810 23.378 1.00 94.38 80 ASP A O 1
ATOM 578 N N . ARG A 1 81 ? -8.374 -0.560 21.602 1.00 91.62 81 ARG A N 1
ATOM 579 C CA . ARG A 1 81 ? -7.258 0.035 20.850 1.00 91.62 81 ARG A CA 1
ATOM 580 C C . ARG A 1 81 ? -7.501 1.515 20.541 1.00 91.62 81 ARG A C 1
ATOM 582 O O . ARG A 1 81 ? -6.614 2.347 20.726 1.00 91.62 81 ARG A O 1
ATOM 589 N N . LEU A 1 82 ? -8.702 1.874 20.089 1.00 91.62 82 LEU A N 1
ATOM 590 C CA . LEU A 1 82 ? -9.055 3.274 19.825 1.00 91.62 82 LEU A CA 1
ATOM 591 C C . LEU A 1 82 ? -9.111 4.103 21.115 1.00 91.62 82 LEU A C 1
ATOM 593 O O . LEU A 1 82 ? -8.681 5.256 21.128 1.00 91.62 82 LEU A O 1
ATOM 597 N N . ALA A 1 83 ? -9.601 3.523 22.212 1.00 91.00 83 ALA A N 1
ATOM 598 C CA . ALA A 1 83 ? -9.594 4.166 23.520 1.00 91.00 83 ALA A CA 1
ATOM 599 C C . ALA A 1 83 ? -8.166 4.348 24.060 1.00 91.00 83 ALA A C 1
ATOM 601 O O . ALA A 1 83 ? -7.869 5.389 24.644 1.00 91.00 83 ALA A O 1
ATOM 602 N N . SER A 1 84 ? -7.257 3.395 23.826 1.00 90.12 84 SER A N 1
ATOM 603 C CA . SER A 1 84 ? -5.863 3.514 24.258 1.00 90.12 84 SER A CA 1
ATOM 604 C C . SER A 1 84 ? -5.118 4.625 23.521 1.00 90.12 84 SER A C 1
ATOM 606 O O . SER A 1 84 ? -4.307 5.306 24.143 1.00 90.12 84 SER A O 1
ATOM 608 N N . LEU A 1 85 ? -5.436 4.873 22.241 1.00 89.69 85 LEU A N 1
ATOM 609 C CA . LEU A 1 85 ? -4.875 6.006 21.492 1.00 89.69 85 LEU A CA 1
ATOM 610 C C . LEU A 1 85 ? -5.209 7.351 22.149 1.00 89.69 85 LEU A C 1
ATOM 612 O O . LEU A 1 85 ? -4.355 8.228 22.200 1.00 89.69 85 LEU A O 1
ATOM 616 N N . LYS A 1 86 ? -6.411 7.510 22.724 1.00 87.44 86 LYS A N 1
ATOM 617 C CA . LYS A 1 86 ? -6.787 8.740 23.451 1.00 87.44 86 LYS A CA 1
ATOM 618 C C . LYS A 1 86 ? -5.910 9.006 24.676 1.00 87.44 86 LYS A C 1
ATOM 620 O O . LYS A 1 86 ? -5.767 10.151 25.084 1.00 87.44 86 LYS A O 1
ATOM 625 N N . ASN A 1 87 ? -5.319 7.959 25.249 1.00 85.06 87 ASN A N 1
ATOM 626 C CA . ASN A 1 87 ? -4.429 8.058 26.404 1.00 85.06 87 ASN A CA 1
ATOM 627 C C . ASN A 1 87 ? -2.952 8.207 25.998 1.00 85.06 87 ASN A C 1
ATOM 629 O O . ASN A 1 87 ? -2.073 8.234 26.862 1.00 85.06 87 ASN A O 1
ATOM 633 N N . GLN A 1 88 ? -2.657 8.290 24.697 1.00 88.31 88 GLN A N 1
ATOM 634 C CA . GLN A 1 88 ? -1.299 8.394 24.188 1.00 88.31 88 GLN A CA 1
ATOM 635 C C . GLN A 1 88 ? -0.742 9.809 24.403 1.00 88.31 88 GLN A C 1
ATOM 637 O O . GLN A 1 88 ? -0.920 10.723 23.597 1.00 88.31 88 GLN A O 1
ATOM 642 N N . ASN A 1 89 ? -0.031 9.984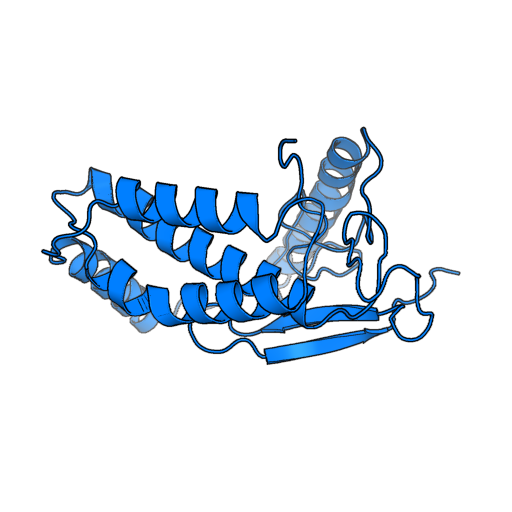 25.515 1.00 85.31 89 ASN A N 1
ATOM 643 C CA . ASN A 1 89 ? 0.582 11.253 25.901 1.00 85.31 89 ASN A CA 1
ATOM 644 C C . ASN A 1 89 ? 2.075 11.298 25.548 1.00 85.31 89 ASN A C 1
ATOM 646 O O . ASN A 1 89 ? 2.939 11.434 26.416 1.00 85.31 89 ASN A O 1
ATOM 650 N N . GLY A 1 90 ? 2.371 11.109 24.265 1.00 92.88 90 GLY A N 1
ATOM 651 C CA . GLY A 1 90 ? 3.727 11.209 23.743 1.00 92.88 90 GLY A CA 1
ATOM 652 C C . GLY A 1 90 ? 4.212 12.652 23.557 1.00 92.88 90 GLY A C 1
ATOM 653 O O . GLY A 1 90 ? 3.510 13.621 23.852 1.00 92.88 90 GLY A O 1
ATOM 654 N N . ASP A 1 91 ? 5.435 12.795 23.056 1.00 94.69 91 ASP A N 1
ATOM 655 C CA . ASP A 1 91 ? 6.130 14.071 22.867 1.00 94.69 91 ASP A CA 1
ATOM 656 C C . ASP A 1 91 ? 6.298 14.479 21.393 1.00 94.69 91 ASP A C 1
ATOM 658 O O . ASP A 1 91 ? 6.710 15.602 21.110 1.00 94.69 91 ASP A O 1
ATOM 662 N N . ILE A 1 92 ? 5.926 13.609 20.451 1.00 95.94 92 ILE A N 1
ATOM 663 C CA . ILE A 1 92 ? 6.041 13.856 19.009 1.00 95.94 92 ILE A CA 1
ATOM 664 C C . ILE A 1 92 ? 4.708 14.371 18.465 1.00 95.94 92 ILE A C 1
ATOM 666 O O . ILE A 1 92 ? 3.648 13.808 18.729 1.00 95.94 92 ILE A O 1
ATOM 670 N N . ARG A 1 93 ? 4.721 15.427 17.650 1.00 94.94 93 ARG A N 1
ATOM 671 C CA . ARG A 1 93 ? 3.500 15.871 16.956 1.00 94.94 93 ARG A CA 1
ATOM 672 C C . ARG A 1 93 ? 3.230 14.982 15.743 1.00 94.94 93 ARG A C 1
ATOM 674 O O . ARG A 1 93 ? 4.145 14.707 14.973 1.00 94.94 93 ARG A O 1
ATOM 681 N N . CYS A 1 94 ? 1.970 14.604 15.514 1.00 95.50 94 CYS A N 1
ATOM 682 C CA . CYS A 1 94 ? 1.581 13.774 14.363 1.00 95.50 94 CYS A CA 1
ATOM 683 C C . CYS A 1 94 ? 2.096 14.343 13.026 1.00 95.50 94 CYS A C 1
ATOM 685 O O . CYS A 1 94 ? 2.605 13.603 12.186 1.00 95.50 94 CYS A O 1
ATOM 687 N N . GLU A 1 95 ? 2.011 15.663 12.848 1.00 95.88 95 GLU A N 1
ATOM 688 C CA . GLU A 1 95 ? 2.464 16.342 11.628 1.00 95.88 95 GLU A CA 1
ATOM 689 C C . GLU A 1 95 ? 3.982 16.266 11.421 1.00 95.88 95 GLU A C 1
ATOM 691 O O . GLU A 1 95 ? 4.453 16.152 10.295 1.00 95.88 95 GLU A O 1
ATOM 696 N N . GLU A 1 96 ? 4.757 16.271 12.504 1.00 96.56 96 GLU A N 1
ATOM 697 C CA . GLU A 1 96 ? 6.216 16.179 12.437 1.00 96.56 96 GLU A CA 1
ATOM 698 C C . GLU A 1 96 ? 6.647 14.823 11.877 1.00 96.56 96 GLU A C 1
ATOM 700 O O . GLU A 1 96 ? 7.450 14.748 10.945 1.00 96.56 96 GLU A O 1
ATOM 705 N N . LEU A 1 97 ? 6.036 13.747 12.377 1.00 96.75 97 LEU A N 1
ATOM 706 C CA . LEU A 1 97 ? 6.329 12.399 11.907 1.00 96.75 97 LEU A CA 1
ATOM 707 C C . LEU A 1 97 ? 5.767 12.147 10.494 1.00 96.75 97 LEU A C 1
ATOM 709 O O . LEU A 1 97 ? 6.395 11.448 9.695 1.00 96.75 97 LEU A O 1
ATOM 713 N N . ARG A 1 98 ? 4.625 12.763 10.147 1.00 97.88 98 ARG A N 1
ATOM 714 C CA . ARG A 1 98 ? 4.072 12.764 8.780 1.00 97.88 98 ARG A CA 1
ATOM 715 C C . ARG A 1 98 ? 5.024 13.447 7.796 1.00 97.88 98 ARG A C 1
ATOM 717 O O . ARG A 1 98 ? 5.335 12.865 6.758 1.00 97.88 98 ARG A O 1
ATOM 724 N N . SER A 1 99 ? 5.516 14.636 8.138 1.00 97.88 99 SER A N 1
ATOM 725 C CA . SER A 1 99 ? 6.475 15.399 7.334 1.00 97.88 99 SER A CA 1
ATOM 726 C C . SER A 1 99 ? 7.787 14.633 7.147 1.00 97.88 99 SER A C 1
ATOM 728 O O . SER A 1 99 ? 8.275 14.501 6.023 1.00 97.88 99 SER A O 1
ATOM 730 N N . TRP A 1 100 ? 8.311 14.034 8.221 1.00 97.44 100 TRP A N 1
ATOM 731 C CA . TRP A 1 100 ? 9.494 13.174 8.156 1.00 97.44 100 TRP A CA 1
ATOM 732 C C . TRP A 1 100 ? 9.302 11.997 7.189 1.00 97.44 100 TRP A C 1
ATOM 734 O O . TRP A 1 100 ? 10.187 11.703 6.378 1.00 97.44 100 TRP A O 1
ATOM 744 N N . LEU A 1 101 ? 8.139 11.333 7.233 1.00 97.44 101 LEU A N 1
ATOM 745 C CA . LEU A 1 101 ? 7.837 10.215 6.339 1.00 97.44 101 LEU A CA 1
ATOM 746 C C . LEU A 1 101 ? 7.790 10.685 4.882 1.00 97.44 101 LEU A C 1
ATOM 748 O O . LEU A 1 101 ? 8.405 10.063 4.016 1.00 97.44 101 LEU A O 1
ATOM 752 N N . GLN A 1 102 ? 7.090 11.788 4.609 1.00 96.50 102 GLN A N 1
ATOM 753 C CA . GLN A 1 102 ? 6.985 12.362 3.267 1.00 96.50 102 GLN A CA 1
ATOM 754 C C . GLN A 1 102 ? 8.359 12.715 2.693 1.00 96.50 102 GLN A C 1
ATOM 756 O O . GLN A 1 102 ? 8.662 12.333 1.562 1.00 96.50 102 GLN A O 1
ATOM 761 N N . GLU A 1 103 ? 9.211 13.380 3.474 1.00 96.19 103 GLU A N 1
ATOM 762 C CA . GLU A 1 103 ? 10.561 13.754 3.054 1.00 96.19 103 GLU A CA 1
ATOM 763 C C . GLU A 1 103 ? 11.439 12.519 2.804 1.00 96.19 103 GLU A C 1
ATOM 765 O O . GLU A 1 103 ? 12.128 12.433 1.782 1.00 96.19 103 GLU A O 1
ATOM 770 N N . THR A 1 104 ? 11.366 11.528 3.695 1.00 96.44 104 THR A N 1
ATOM 771 C CA . THR A 1 104 ? 12.115 10.269 3.579 1.00 96.44 104 THR A CA 1
ATOM 772 C C . THR A 1 104 ? 11.727 9.505 2.313 1.00 96.44 104 THR A C 1
ATOM 774 O O . THR A 1 104 ? 12.598 9.066 1.557 1.00 96.44 104 THR A O 1
ATOM 777 N N . MET A 1 105 ? 10.427 9.377 2.039 1.00 96.06 105 MET A N 1
ATOM 778 C CA . MET A 1 105 ? 9.917 8.691 0.849 1.00 96.06 105 MET A CA 1
ATOM 779 C C . MET A 1 105 ? 10.229 9.478 -0.431 1.00 96.06 105 MET A C 1
ATOM 781 O O . MET A 1 105 ? 10.640 8.889 -1.431 1.00 96.06 105 MET A O 1
ATOM 785 N N . TRP A 1 106 ? 10.092 10.806 -0.406 1.00 95.00 106 TRP A N 1
ATOM 786 C CA . TRP A 1 106 ? 10.383 11.667 -1.553 1.00 95.00 106 TRP A CA 1
ATOM 787 C C . TRP A 1 106 ? 11.847 11.566 -1.995 1.00 95.00 106 TRP A C 1
ATOM 789 O O . TRP A 1 106 ? 12.111 11.391 -3.186 1.00 95.00 106 TRP A O 1
ATOM 799 N N . LYS A 1 107 ? 12.790 11.598 -1.044 1.00 94.06 107 LYS A N 1
ATOM 800 C CA . LYS A 1 107 ? 14.231 11.517 -1.330 1.00 94.06 107 LYS A CA 1
ATOM 801 C C . LYS A 1 107 ? 14.675 10.148 -1.846 1.00 94.06 107 LYS A C 1
ATOM 803 O O . LYS A 1 107 ? 15.580 10.087 -2.671 1.00 94.06 107 LYS A O 1
ATOM 808 N N . ASN A 1 108 ? 14.070 9.061 -1.358 1.00 96.06 108 ASN A N 1
ATOM 809 C CA . ASN A 1 108 ? 14.640 7.718 -1.523 1.00 96.06 108 ASN A CA 1
ATOM 810 C C . ASN A 1 108 ? 13.813 6.758 -2.394 1.00 96.06 108 ASN A C 1
ATOM 812 O O . ASN A 1 108 ? 14.357 5.766 -2.879 1.00 96.06 108 ASN A O 1
ATOM 816 N N . ILE A 1 109 ? 12.513 7.014 -2.587 1.00 94.75 109 ILE A N 1
ATOM 817 C CA . ILE A 1 109 ? 11.570 6.037 -3.166 1.00 94.75 109 ILE A CA 1
ATOM 818 C C . ILE A 1 109 ? 10.963 6.490 -4.499 1.00 94.75 109 ILE A C 1
ATOM 820 O O . ILE A 1 109 ? 10.408 5.661 -5.215 1.00 94.75 109 ILE A O 1
ATOM 824 N N . LEU A 1 110 ? 11.067 7.769 -4.867 1.00 90.62 110 LEU A N 1
ATOM 825 C CA . LEU A 1 110 ? 10.284 8.334 -5.970 1.00 90.62 110 LEU A CA 1
ATOM 826 C C . LEU A 1 110 ? 10.747 7.851 -7.365 1.00 90.62 110 LEU A C 1
ATOM 828 O O . LEU A 1 110 ? 10.291 6.803 -7.829 1.00 90.62 110 LEU A O 1
ATOM 832 N N . VAL A 1 111 ? 11.629 8.592 -8.050 1.00 90.75 111 VAL A N 1
ATOM 833 C CA . VAL A 1 111 ? 12.055 8.246 -9.425 1.00 90.75 111 VAL A CA 1
ATOM 834 C C . VAL A 1 111 ? 13.249 7.300 -9.411 1.00 90.75 111 VAL A C 1
ATOM 836 O O . VAL A 1 111 ? 13.157 6.168 -9.873 1.00 90.75 111 VAL A O 1
ATOM 839 N N . VAL A 1 112 ? 14.375 7.778 -8.883 1.00 95.19 112 VAL A N 1
ATOM 840 C CA . VAL A 1 112 ? 15.651 7.063 -8.894 1.00 95.19 112 VAL A CA 1
ATOM 841 C C . VAL A 1 112 ? 15.865 6.445 -7.527 1.00 95.19 112 VAL A C 1
ATOM 843 O O . VAL A 1 112 ? 15.835 7.145 -6.516 1.00 95.19 112 VAL A O 1
ATOM 846 N N . ARG A 1 113 ? 16.066 5.129 -7.494 1.00 97.12 113 ARG A N 1
ATOM 847 C CA . ARG A 1 113 ? 16.172 4.378 -6.246 1.00 97.12 113 ARG A CA 1
ATOM 848 C C . ARG A 1 113 ? 17.552 3.742 -6.172 1.00 97.12 113 ARG A C 1
ATOM 850 O O . ARG A 1 113 ? 17.912 2.936 -7.021 1.00 97.12 113 ARG A O 1
ATOM 857 N N . HIS A 1 114 ? 18.331 4.108 -5.165 1.00 97.25 114 HIS A N 1
ATOM 858 C CA . HIS A 1 114 ? 19.647 3.514 -4.922 1.00 97.25 114 HIS A CA 1
ATOM 859 C C . HIS A 1 114 ? 19.528 2.411 -3.871 1.00 97.25 114 HIS A C 1
ATOM 861 O O . HIS A 1 114 ? 18.837 2.597 -2.869 1.00 97.25 114 HIS A O 1
ATOM 867 N N . GLY A 1 115 ? 20.200 1.274 -4.077 1.00 95.94 115 GLY A N 1
ATOM 868 C CA . GLY A 1 115 ? 20.106 0.118 -3.178 1.00 95.94 115 GLY A CA 1
ATOM 869 C C . GLY A 1 115 ? 20.429 0.430 -1.720 1.00 95.94 115 GLY A C 1
ATOM 870 O O . GLY A 1 115 ? 19.665 0.057 -0.829 1.00 95.94 115 GLY A O 1
ATOM 871 N N . ASP A 1 116 ? 21.503 1.181 -1.481 1.00 96.06 116 ASP A N 1
ATOM 872 C CA . ASP A 1 116 ? 21.914 1.558 -0.126 1.00 96.06 116 ASP A CA 1
ATOM 873 C C . ASP A 1 116 ? 20.880 2.466 0.549 1.00 96.06 116 ASP A C 1
ATOM 875 O O . ASP A 1 116 ? 20.506 2.231 1.700 1.00 96.06 116 ASP A O 1
ATOM 879 N N . ASN A 1 117 ? 20.341 3.442 -0.189 1.00 96.81 117 ASN A N 1
ATOM 880 C CA . ASN A 1 117 ? 19.297 4.341 0.304 1.00 96.81 117 ASN A CA 1
ATOM 881 C C . ASN A 1 117 ? 17.996 3.585 0.602 1.00 96.81 117 ASN A C 1
ATOM 883 O O . ASN A 1 117 ? 17.354 3.847 1.617 1.00 96.81 117 ASN A O 1
ATOM 887 N N . LEU A 1 118 ? 17.619 2.618 -0.241 1.00 97.25 118 LEU A N 1
ATOM 888 C CA . LEU A 1 118 ? 16.467 1.743 -0.009 1.00 97.25 118 LEU A CA 1
ATOM 889 C C . LEU A 1 118 ? 16.649 0.898 1.256 1.00 97.25 118 LEU A C 1
ATOM 891 O O . LEU A 1 118 ? 15.730 0.797 2.064 1.00 97.25 118 LEU A O 1
ATOM 895 N N . SER A 1 119 ? 17.838 0.328 1.459 1.00 96.50 119 SER A N 1
ATOM 896 C CA . SER A 1 119 ? 18.163 -0.462 2.653 1.00 96.50 119 SER A CA 1
ATOM 897 C C . SER A 1 119 ? 18.103 0.381 3.932 1.00 96.50 119 SER A C 1
ATOM 899 O O . SER A 1 119 ? 17.496 -0.025 4.925 1.00 96.50 119 SER A O 1
ATOM 901 N N . GLN A 1 120 ? 18.671 1.589 3.905 1.00 96.44 120 GLN A N 1
ATOM 902 C CA . GLN A 1 120 ? 18.611 2.532 5.027 1.00 96.44 120 GLN A CA 1
ATOM 903 C C . GLN A 1 120 ? 17.176 2.995 5.307 1.00 96.44 120 GLN A C 1
ATOM 905 O O . GLN A 1 120 ? 16.742 2.995 6.459 1.00 96.44 120 GLN A O 1
ATOM 910 N N . THR A 1 121 ? 16.415 3.313 4.257 1.00 96.69 121 THR A N 1
ATOM 911 C CA . THR A 1 121 ? 15.008 3.721 4.366 1.00 96.69 121 THR A CA 1
ATOM 912 C C . THR A 1 121 ? 14.154 2.602 4.954 1.00 96.69 121 THR A C 1
ATOM 914 O O . THR A 1 121 ? 13.378 2.849 5.872 1.00 96.69 121 THR A O 1
ATOM 917 N N . ALA A 1 122 ? 14.335 1.355 4.507 1.00 94.25 122 ALA A N 1
ATOM 918 C CA . ALA A 1 122 ? 13.618 0.206 5.054 1.00 94.25 122 ALA A CA 1
ATOM 919 C C . ALA A 1 122 ? 13.872 0.046 6.562 1.00 94.25 122 ALA A C 1
ATOM 921 O O . ALA A 1 122 ? 12.925 -0.127 7.327 1.00 94.25 122 ALA A O 1
ATOM 922 N N . LYS A 1 123 ? 15.130 0.178 7.008 1.00 93.38 123 LYS A N 1
ATOM 923 C CA . LYS A 1 123 ? 15.483 0.147 8.438 1.00 93.38 123 LYS A CA 1
ATOM 924 C C . LYS A 1 123 ? 14.827 1.289 9.218 1.00 93.38 123 LYS A C 1
ATOM 926 O O . LYS A 1 123 ? 14.270 1.047 10.285 1.00 93.38 123 LYS A O 1
ATOM 931 N N . ALA A 1 124 ? 14.857 2.511 8.687 1.00 94.25 124 ALA A N 1
ATOM 932 C CA . ALA A 1 124 ? 14.230 3.668 9.326 1.00 94.25 124 ALA A CA 1
ATOM 933 C C . ALA A 1 124 ? 12.708 3.490 9.472 1.00 94.25 124 ALA A C 1
ATOM 935 O O . ALA A 1 124 ? 12.152 3.732 10.540 1.00 94.25 124 ALA A O 1
ATOM 936 N N . LEU A 1 125 ? 12.039 2.994 8.427 1.00 94.00 125 LEU A N 1
ATOM 937 C CA . LEU A 1 125 ? 10.599 2.733 8.445 1.00 94.00 125 LEU A CA 1
ATOM 938 C C . LEU A 1 125 ? 10.209 1.570 9.366 1.00 94.00 125 LEU A C 1
ATOM 940 O O . LEU A 1 125 ? 9.118 1.590 9.929 1.00 94.00 125 LEU A O 1
ATOM 944 N N . LEU A 1 126 ? 11.054 0.548 9.519 1.00 89.38 126 LEU A N 1
ATOM 945 C CA . LEU A 1 126 ? 10.820 -0.530 10.488 1.00 89.38 126 LEU A CA 1
ATOM 946 C C . LEU A 1 126 ? 10.943 -0.023 11.928 1.00 89.38 126 LEU A C 1
ATOM 948 O O . LEU A 1 126 ? 10.128 -0.379 12.775 1.00 89.38 126 LEU A O 1
ATOM 952 N N . ASN A 1 127 ? 11.919 0.845 12.193 1.00 89.00 127 ASN A N 1
ATOM 953 C CA . ASN A 1 127 ? 12.137 1.386 13.531 1.00 89.00 127 ASN A CA 1
ATOM 954 C C . ASN A 1 127 ? 11.034 2.356 13.973 1.00 89.00 127 ASN A C 1
ATOM 956 O O . ASN A 1 127 ? 10.752 2.391 15.167 1.00 89.00 127 ASN A O 1
ATOM 960 N N . SER A 1 128 ? 10.353 3.020 13.025 1.00 90.44 128 SER A N 1
ATOM 961 C CA . SER A 1 128 ? 9.348 4.068 13.273 1.00 90.44 128 SER A CA 1
ATOM 962 C C . SER A 1 128 ? 8.137 3.663 14.126 1.00 90.44 128 SER A C 1
ATOM 964 O O . SER A 1 128 ? 7.340 4.516 14.520 1.00 90.44 128 SER A O 1
ATOM 966 N N . GLY A 1 129 ? 7.942 2.366 14.391 1.00 87.38 129 GLY A N 1
ATOM 967 C CA . GLY A 1 129 ? 6.847 1.878 15.231 1.00 87.38 129 GLY A CA 1
ATOM 968 C C . GLY A 1 129 ? 6.878 2.459 16.648 1.00 87.38 129 GLY A C 1
ATOM 969 O O . GLY A 1 129 ? 5.823 2.743 17.213 1.00 87.38 129 GLY A O 1
ATOM 970 N N . LYS A 1 130 ? 8.073 2.701 17.202 1.00 88.94 130 LYS A N 1
ATOM 971 C CA . LYS A 1 130 ? 8.234 3.297 18.539 1.00 88.94 130 LYS A CA 1
ATOM 972 C C . LYS A 1 130 ? 7.898 4.788 18.537 1.00 88.94 130 LYS A C 1
ATOM 974 O O . LYS A 1 130 ? 7.353 5.309 19.503 1.00 88.94 130 LYS A O 1
ATOM 979 N N . GLU A 1 131 ? 8.206 5.471 17.447 1.00 92.00 131 GLU A N 1
ATOM 980 C CA . GLU A 1 131 ? 7.948 6.887 17.223 1.00 92.00 131 GLU A CA 1
ATOM 981 C C . GLU A 1 131 ? 6.449 7.131 17.048 1.00 92.00 131 GLU A C 1
ATOM 983 O O . GLU A 1 131 ? 5.922 8.080 17.621 1.00 92.00 131 GLU A O 1
ATOM 988 N N . ILE A 1 132 ? 5.739 6.233 16.354 1.00 91.62 132 ILE A N 1
ATOM 989 C CA . ILE A 1 132 ? 4.274 6.285 16.236 1.00 91.62 132 ILE A CA 1
ATOM 990 C C . ILE A 1 132 ? 3.612 6.193 17.619 1.00 91.62 132 ILE A C 1
ATOM 992 O O . ILE A 1 132 ? 2.706 6.972 17.901 1.00 91.62 132 ILE A O 1
ATOM 996 N N . GLN A 1 133 ? 4.098 5.318 18.510 1.00 90.50 133 GLN A N 1
ATOM 997 C CA . GLN A 1 133 ? 3.604 5.200 19.896 1.00 90.50 133 GLN A CA 1
ATOM 998 C C . GLN A 1 133 ? 3.928 6.422 20.775 1.00 90.50 133 GLN A C 1
ATOM 1000 O O . GLN A 1 133 ? 3.335 6.603 21.836 1.00 90.50 133 GLN A O 1
ATOM 1005 N N . ARG A 1 134 ? 4.864 7.275 20.341 1.00 93.94 134 ARG A N 1
ATOM 1006 C CA . ARG A 1 134 ? 5.222 8.542 20.995 1.00 93.94 134 ARG A CA 1
ATOM 1007 C C . ARG A 1 134 ? 4.521 9.750 20.384 1.00 93.94 134 ARG A C 1
ATOM 1009 O O . ARG A 1 134 ? 4.819 10.881 20.767 1.00 93.94 134 ARG A O 1
ATOM 1016 N N . VAL A 1 135 ? 3.588 9.549 19.456 1.00 95.44 135 VAL A N 1
ATOM 1017 C CA . VAL A 1 135 ? 2.767 10.651 18.955 1.00 95.44 135 VAL A CA 1
ATOM 1018 C C . VAL A 1 135 ? 1.839 11.147 20.063 1.00 95.44 135 VAL A C 1
ATOM 1020 O O . VAL A 1 135 ? 1.224 10.361 20.776 1.00 95.44 135 VAL A O 1
ATOM 1023 N N . LYS A 1 136 ? 1.753 12.459 20.237 1.00 95.25 136 LYS A N 1
ATOM 1024 C CA . LYS A 1 136 ? 0.838 13.098 21.174 1.00 95.25 136 LYS A CA 1
ATOM 1025 C C . LYS A 1 136 ? -0.578 13.112 20.604 1.00 95.25 136 LYS A C 1
ATOM 1027 O O . LYS A 1 136 ? -0.783 13.637 19.511 1.00 95.25 136 LYS A O 1
ATOM 1032 N N . VAL A 1 137 ? -1.540 12.618 21.380 1.00 94.56 137 VAL A N 1
ATOM 1033 C CA . VAL A 1 137 ? -2.979 12.716 21.104 1.00 94.56 137 VAL A CA 1
ATOM 1034 C C . VAL A 1 137 ? -3.589 13.660 22.138 1.00 94.56 137 VAL A C 1
ATOM 1036 O O . VAL A 1 137 ? -3.617 13.350 23.326 1.00 94.56 137 VAL A O 1
ATOM 1039 N N . ALA A 1 138 ? -4.016 14.851 21.712 1.00 89.81 138 ALA A N 1
ATOM 1040 C CA . ALA A 1 138 ? -4.581 15.869 22.598 1.00 89.81 138 ALA A CA 1
ATOM 1041 C C . ALA A 1 138 ? -6.112 15.780 22.697 1.00 89.81 138 ALA A C 1
ATOM 1043 O O . ALA A 1 138 ? -6.687 16.209 23.698 1.00 89.81 138 ALA A O 1
ATOM 1044 N N . GLY A 1 139 ? -6.773 15.221 21.682 1.00 89.19 139 GLY A N 1
ATOM 1045 C CA . GLY A 1 139 ? -8.214 14.998 21.694 1.00 89.19 139 GLY A CA 1
ATOM 1046 C C . GLY A 1 139 ? -8.713 14.165 20.517 1.00 89.19 139 GLY A C 1
ATOM 1047 O O . GLY A 1 139 ? -7.941 13.672 19.697 1.00 89.19 139 GLY A O 1
ATOM 1048 N N . ASP A 1 140 ? -10.036 14.032 20.419 1.00 90.62 140 ASP A N 1
ATOM 1049 C CA . ASP A 1 140 ? -10.698 13.169 19.431 1.00 90.62 140 ASP A CA 1
ATOM 1050 C C . ASP A 1 140 ? -10.392 13.552 17.972 1.00 90.62 140 ASP A C 1
ATOM 1052 O O . ASP A 1 140 ? -10.383 12.682 17.100 1.00 90.62 140 ASP A O 1
ATOM 1056 N N . SER A 1 141 ? -10.078 14.825 17.704 1.00 92.69 141 SER A N 1
ATOM 1057 C CA . SER A 1 141 ? -9.663 15.298 16.376 1.00 92.69 141 SER A CA 1
ATOM 1058 C C . SER A 1 141 ? -8.341 14.697 15.893 1.00 92.69 141 SER A C 1
ATOM 1060 O O . SER A 1 141 ? -8.106 14.664 14.688 1.00 92.69 141 SER A O 1
ATOM 1062 N N . ASP A 1 142 ? -7.493 14.208 16.802 1.00 92.69 142 ASP A N 1
ATOM 1063 C CA . ASP A 1 142 ? -6.174 13.661 16.468 1.00 92.69 142 ASP A CA 1
ATOM 1064 C C . ASP A 1 142 ? -6.223 12.161 16.143 1.00 92.69 142 ASP A C 1
ATOM 1066 O O . ASP A 1 142 ? -5.296 11.628 15.534 1.00 92.69 142 ASP A O 1
ATOM 1070 N N . ILE A 1 143 ? -7.318 11.473 16.490 1.00 92.81 143 ILE A N 1
ATOM 1071 C CA . ILE A 1 143 ? -7.438 10.018 16.328 1.00 92.81 143 ILE A CA 1
ATOM 1072 C C . ILE A 1 143 ? -7.333 9.606 14.858 1.00 92.81 143 ILE A C 1
ATOM 1074 O O . ILE A 1 143 ? -6.543 8.725 14.522 1.00 92.81 143 ILE A O 1
ATOM 1078 N N . ILE A 1 144 ? -8.088 10.252 13.965 1.00 94.69 144 ILE A N 1
ATOM 1079 C CA . ILE A 1 144 ? -8.038 9.941 12.528 1.00 94.69 144 ILE A CA 1
ATOM 1080 C C . ILE A 1 144 ? -6.646 10.233 11.935 1.00 94.69 144 ILE A C 1
ATOM 1082 O O . ILE A 1 144 ? -6.084 9.321 11.328 1.00 94.69 144 ILE A O 1
ATOM 1086 N N . PRO A 1 145 ? -6.031 11.417 12.142 1.00 95.56 145 PRO A N 1
ATOM 1087 C CA . PRO A 1 145 ? -4.666 11.684 11.690 1.00 95.56 145 PRO A CA 1
ATOM 1088 C C . PRO A 1 145 ? -3.626 10.650 12.131 1.00 95.56 145 PRO A C 1
ATOM 1090 O O . PRO A 1 145 ? -2.755 10.299 11.332 1.00 95.56 145 PRO A O 1
ATOM 1093 N N . VAL A 1 146 ? -3.715 10.149 13.369 1.00 95.06 146 VAL A N 1
ATOM 1094 C CA . VAL A 1 146 ? -2.802 9.121 13.894 1.00 95.06 146 VAL A CA 1
ATOM 1095 C C . VAL A 1 146 ? -3.037 7.766 13.226 1.00 95.06 146 VAL A C 1
ATOM 1097 O O . VAL A 1 146 ? -2.077 7.118 12.813 1.00 95.06 146 VAL A O 1
ATOM 1100 N N . LEU A 1 147 ? -4.293 7.357 13.031 1.00 94.31 147 LEU A N 1
ATOM 1101 C CA . LEU A 1 147 ? -4.619 6.125 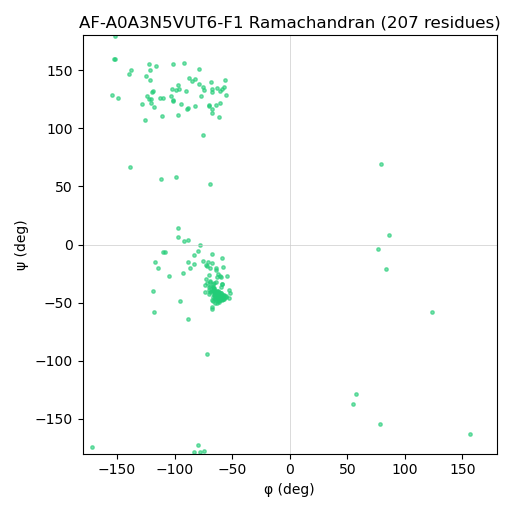12.301 1.00 94.31 147 LEU A CA 1
ATOM 1102 C C . LEU A 1 147 ? -4.171 6.185 10.834 1.00 94.31 147 LEU A C 1
ATOM 1104 O O . LEU A 1 147 ? -3.647 5.216 10.286 1.00 94.31 147 LEU A O 1
ATOM 1108 N N . GLU A 1 148 ? -4.347 7.332 10.182 1.00 96.44 148 GLU A N 1
ATOM 1109 C CA . GLU A 1 148 ? -3.815 7.557 8.839 1.00 96.44 148 GLU A CA 1
ATOM 1110 C C . GLU A 1 148 ? -2.291 7.485 8.817 1.00 96.44 148 GLU A C 1
ATOM 1112 O O . GLU A 1 148 ? -1.724 6.915 7.886 1.00 96.44 148 GLU A O 1
ATOM 1117 N N . LEU A 1 149 ? -1.621 8.025 9.836 1.00 96.00 149 LEU A N 1
ATOM 1118 C CA . LEU A 1 149 ? -0.171 7.952 9.958 1.00 96.00 149 LEU A CA 1
ATOM 1119 C C . LEU A 1 149 ? 0.296 6.493 10.058 1.00 96.00 149 LEU A C 1
ATOM 1121 O O . LEU A 1 149 ? 1.181 6.094 9.301 1.00 96.00 149 LEU A O 1
ATOM 1125 N N . GLU A 1 150 ? -0.338 5.674 10.904 1.00 94.00 150 GLU A N 1
ATOM 1126 C CA . GLU A 1 150 ? -0.084 4.225 10.982 1.00 94.00 150 GLU A CA 1
ATOM 1127 C C . GLU A 1 150 ? -0.192 3.554 9.602 1.00 94.00 150 GLU A C 1
ATOM 1129 O O . GLU A 1 150 ? 0.694 2.790 9.199 1.00 94.00 150 GLU A O 1
ATOM 1134 N N . ASN A 1 151 ? -1.251 3.876 8.852 1.00 94.69 151 ASN A N 1
ATOM 1135 C CA . ASN A 1 151 ? -1.481 3.343 7.510 1.00 94.69 151 ASN A CA 1
ATOM 1136 C C . ASN A 1 151 ? -0.410 3.806 6.511 1.00 94.69 151 ASN A C 1
ATOM 1138 O O . ASN A 1 151 ? 0.118 2.986 5.756 1.00 94.69 151 ASN A O 1
ATOM 1142 N N . LEU A 1 152 ? -0.048 5.093 6.523 1.00 96.06 152 LEU A N 1
ATOM 1143 C CA . LEU A 1 152 ? 0.986 5.663 5.654 1.00 96.06 152 LEU A CA 1
ATOM 1144 C C . LEU A 1 152 ? 2.341 4.990 5.884 1.00 96.06 152 LEU A C 1
ATOM 1146 O O . LEU A 1 152 ? 3.029 4.652 4.920 1.00 96.06 152 LEU A O 1
ATOM 1150 N N . PHE A 1 153 ? 2.708 4.733 7.140 1.00 95.62 153 PHE A N 1
ATOM 1151 C CA . PHE A 1 153 ? 3.922 3.989 7.464 1.00 95.62 153 PHE A CA 1
ATOM 1152 C C . PHE A 1 153 ? 3.863 2.537 6.991 1.00 95.62 153 PHE A C 1
ATOM 1154 O O . PHE A 1 153 ? 4.842 2.047 6.429 1.00 95.62 153 PHE A O 1
ATOM 1161 N N . GLY A 1 154 ? 2.728 1.854 7.166 1.00 94.62 154 GLY A N 1
ATOM 1162 C CA . GLY A 1 154 ? 2.540 0.490 6.663 1.00 94.62 154 GLY A CA 1
ATOM 1163 C C . GLY A 1 154 ? 2.708 0.398 5.143 1.00 94.62 154 GLY A C 1
ATOM 1164 O O . GLY A 1 154 ? 3.464 -0.438 4.644 1.00 94.62 154 GLY A O 1
ATOM 1165 N N . VAL A 1 155 ? 2.075 1.312 4.403 1.00 94.94 155 VAL A N 1
ATOM 1166 C CA . VAL A 1 155 ? 2.215 1.410 2.941 1.00 94.94 155 VAL A CA 1
ATOM 1167 C C . VAL A 1 155 ? 3.647 1.787 2.550 1.00 94.94 155 VAL A C 1
ATOM 1169 O O . VAL A 1 155 ? 4.211 1.183 1.638 1.00 94.94 155 VAL A O 1
ATOM 1172 N N . GLY A 1 156 ? 4.276 2.725 3.261 1.00 95.38 156 GLY A N 1
ATOM 1173 C CA . GLY A 1 156 ? 5.667 3.116 3.031 1.00 95.38 156 GLY A CA 1
ATOM 1174 C C . GLY A 1 156 ? 6.638 1.943 3.172 1.00 95.38 156 GLY A C 1
ATOM 1175 O O . GLY A 1 156 ? 7.465 1.721 2.284 1.00 95.38 156 GLY A O 1
ATOM 1176 N N . ARG A 1 157 ? 6.493 1.135 4.233 1.00 95.50 157 ARG A N 1
ATOM 1177 C CA . ARG A 1 157 ? 7.277 -0.097 4.430 1.00 95.50 157 ARG A CA 1
ATOM 1178 C C . ARG A 1 157 ? 7.063 -1.079 3.285 1.00 95.50 157 ARG A C 1
ATOM 1180 O O . ARG A 1 157 ? 8.040 -1.602 2.759 1.00 95.50 157 ARG A O 1
ATOM 1187 N N . ALA A 1 158 ? 5.813 -1.295 2.871 1.00 94.94 158 ALA A N 1
ATOM 1188 C CA . ALA A 1 158 ? 5.480 -2.199 1.774 1.00 94.94 158 ALA A CA 1
ATOM 1189 C C . ALA A 1 158 ? 6.139 -1.768 0.450 1.00 94.94 158 ALA A C 1
ATOM 1191 O O . ALA A 1 158 ? 6.801 -2.572 -0.208 1.00 94.94 158 ALA A O 1
ATOM 1192 N N . ILE A 1 159 ? 6.034 -0.483 0.093 1.00 95.56 159 ILE A N 1
ATOM 1193 C CA . ILE A 1 159 ? 6.661 0.070 -1.116 1.00 95.56 159 ILE A CA 1
ATOM 1194 C C . ILE A 1 159 ? 8.185 -0.072 -1.045 1.00 95.56 159 ILE A C 1
ATOM 1196 O O . ILE A 1 159 ? 8.806 -0.525 -2.009 1.00 95.56 159 ILE A O 1
ATOM 1200 N N . CYS A 1 160 ? 8.793 0.298 0.085 1.00 96.19 160 CYS A N 1
ATOM 1201 C CA . CYS A 1 160 ? 10.242 0.239 0.256 1.00 96.19 160 CYS A CA 1
ATOM 1202 C C . CYS A 1 160 ? 10.763 -1.204 0.205 1.00 96.19 160 CYS A C 1
ATOM 1204 O O . CYS A 1 160 ? 11.763 -1.465 -0.461 1.00 96.19 160 CYS A O 1
ATOM 1206 N N . ALA A 1 161 ? 10.068 -2.148 0.846 1.00 95.62 161 ALA A N 1
ATOM 1207 C CA . ALA A 1 161 ? 10.416 -3.566 0.824 1.00 95.62 161 ALA A CA 1
ATOM 1208 C C . ALA A 1 161 ? 10.360 -4.136 -0.601 1.00 95.62 161 ALA A C 1
ATOM 1210 O O . ALA A 1 161 ? 11.322 -4.757 -1.048 1.00 95.62 161 ALA A O 1
ATOM 1211 N N . ALA A 1 162 ? 9.289 -3.859 -1.354 1.00 96.19 162 ALA A N 1
ATOM 1212 C CA . ALA A 1 162 ? 9.182 -4.297 -2.746 1.00 96.19 162 ALA A CA 1
ATOM 1213 C C . ALA A 1 162 ? 10.259 -3.670 -3.648 1.00 96.19 162 ALA A C 1
ATOM 1215 O O . ALA A 1 162 ? 10.832 -4.359 -4.491 1.00 96.19 162 ALA A O 1
ATOM 1216 N N . ALA A 1 163 ? 10.554 -2.378 -3.470 1.00 97.06 163 ALA A N 1
ATOM 1217 C CA . ALA A 1 163 ? 11.574 -1.679 -4.250 1.00 97.06 163 ALA A CA 1
ATOM 1218 C C . ALA A 1 163 ? 13.006 -2.139 -3.923 1.00 97.06 163 ALA A C 1
ATOM 1220 O O . ALA A 1 163 ? 13.871 -2.107 -4.796 1.00 97.06 163 ALA A O 1
ATOM 1221 N N . LEU A 1 164 ? 13.264 -2.544 -2.677 1.00 97.12 164 LEU A N 1
ATOM 1222 C CA . LEU A 1 164 ? 14.537 -3.128 -2.261 1.00 97.12 164 LEU A CA 1
ATOM 1223 C C . LEU A 1 164 ? 14.702 -4.557 -2.790 1.00 97.12 164 LEU A C 1
ATOM 1225 O O . LEU A 1 164 ? 15.796 -4.917 -3.225 1.00 97.12 164 LEU A O 1
ATOM 1229 N N . HIS A 1 165 ? 13.622 -5.346 -2.758 1.00 97.44 165 HIS A N 1
ATOM 1230 C CA . HIS A 1 165 ? 13.598 -6.734 -3.225 1.00 97.44 165 HIS A CA 1
ATOM 1231 C C . HIS A 1 165 ? 13.803 -6.838 -4.738 1.00 97.44 165 HIS A C 1
ATOM 1233 O O . HIS A 1 165 ? 14.609 -7.649 -5.188 1.00 97.44 165 HIS A O 1
ATOM 1239 N N . ARG A 1 166 ? 13.123 -5.990 -5.525 1.00 97.81 166 ARG A N 1
ATOM 1240 C CA . ARG A 1 166 ? 13.252 -5.976 -6.988 1.00 97.81 166 ARG A CA 1
ATOM 1241 C C . ARG A 1 166 ? 14.625 -5.449 -7.416 1.00 97.81 166 ARG A C 1
ATOM 1243 O O . ARG A 1 166 ? 14.976 -4.301 -7.152 1.00 97.81 166 ARG A O 1
ATOM 1250 N N . LYS A 1 167 ? 15.382 -6.296 -8.114 1.00 97.75 167 LYS A N 1
ATOM 1251 C CA . LYS A 1 167 ? 16.722 -6.006 -8.649 1.00 97.75 167 LYS A CA 1
ATOM 1252 C C . LYS A 1 167 ? 16.706 -5.952 -10.180 1.00 97.75 167 LYS A C 1
ATOM 1254 O O . LYS A 1 167 ? 17.411 -6.698 -10.845 1.00 97.75 167 LYS A O 1
ATOM 1259 N N . GLU A 1 168 ? 15.859 -5.083 -10.717 1.00 98.19 168 GLU A N 1
ATOM 1260 C CA . GLU A 1 168 ? 15.783 -4.720 -12.138 1.00 98.19 168 GLU A CA 1
ATOM 1261 C C . GLU A 1 168 ? 15.240 -3.288 -12.258 1.00 98.19 168 GLU A C 1
ATOM 1263 O O . GLU A 1 168 ? 14.871 -2.675 -11.253 1.00 98.19 168 GLU A O 1
ATOM 1268 N N . SER A 1 169 ? 15.109 -2.782 -13.482 1.00 98.06 169 SER A N 1
ATOM 1269 C CA . SER A 1 169 ? 14.358 -1.558 -13.770 1.00 98.06 169 SER A CA 1
ATOM 1270 C C . SER A 1 169 ? 13.244 -1.844 -14.772 1.00 98.06 169 SER A C 1
ATOM 1272 O O . SER A 1 169 ? 13.502 -2.368 -15.852 1.00 98.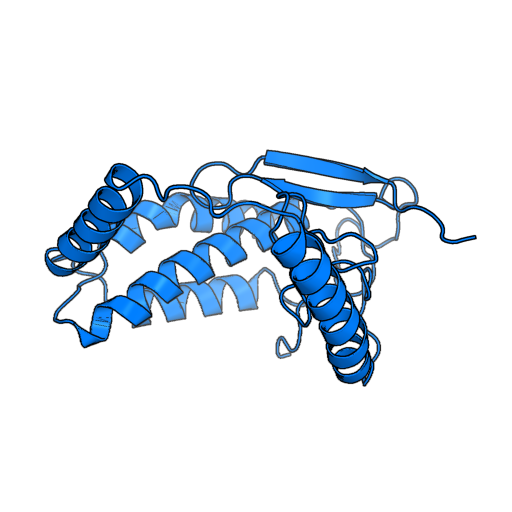06 169 SER A O 1
ATOM 1274 N N . ARG A 1 170 ? 11.998 -1.504 -14.419 1.00 96.06 170 ARG A N 1
ATOM 1275 C CA . ARG A 1 170 ? 10.799 -1.765 -15.231 1.00 96.06 170 ARG A CA 1
ATOM 1276 C C . ARG A 1 170 ? 9.689 -0.765 -14.912 1.00 96.06 170 ARG A C 1
ATOM 1278 O O . ARG A 1 170 ? 9.297 -0.613 -13.754 1.00 96.06 170 ARG A O 1
ATOM 1285 N N . GLY A 1 171 ? 9.127 -0.136 -15.944 1.00 94.25 171 GLY A N 1
ATOM 1286 C CA . GLY A 1 171 ? 8.064 0.861 -15.783 1.00 94.25 171 GLY A CA 1
ATOM 1287 C C . GLY A 1 171 ? 8.506 2.022 -14.888 1.00 94.25 171 GLY A C 1
ATOM 1288 O O . GLY A 1 171 ? 9.585 2.577 -15.077 1.00 94.25 171 GLY A O 1
ATOM 1289 N N . SER A 1 172 ? 7.703 2.352 -13.873 1.00 93.12 172 SER A N 1
ATOM 1290 C CA . SER A 1 172 ? 8.012 3.425 -12.912 1.00 93.12 172 SER A CA 1
ATOM 1291 C C . SER A 1 172 ? 9.032 3.042 -11.825 1.00 93.12 172 SER A C 1
ATOM 1293 O O . SER A 1 172 ? 9.357 3.861 -10.962 1.00 93.12 172 SER A O 1
ATOM 1295 N N . HIS A 1 173 ? 9.540 1.805 -11.826 1.00 96.31 173 HIS A N 1
ATOM 1296 C CA . HIS A 1 173 ? 10.600 1.360 -10.924 1.00 96.31 173 HIS A CA 1
ATOM 1297 C C . HIS A 1 173 ? 11.958 1.433 -11.623 1.00 96.31 173 HIS A C 1
ATOM 1299 O O . HIS A 1 173 ? 12.228 0.634 -12.518 1.00 96.31 173 HIS A O 1
ATOM 1305 N N . TYR A 1 174 ? 12.818 2.357 -11.186 1.00 97.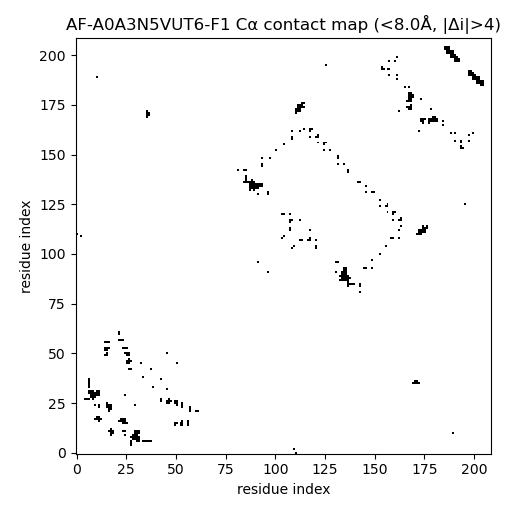50 174 TYR A N 1
ATOM 1306 C CA . TYR A 1 174 ? 14.163 2.518 -11.734 1.00 97.50 174 TYR A CA 1
ATOM 1307 C C . TYR A 1 174 ? 15.251 2.412 -10.656 1.00 97.50 174 TYR A C 1
ATOM 1309 O O . TYR A 1 174 ? 15.220 3.109 -9.634 1.00 97.50 174 TYR A O 1
ATOM 1317 N N . ARG A 1 175 ? 16.226 1.540 -10.920 1.00 97.88 175 ARG A N 1
ATOM 1318 C CA . ARG A 1 175 ? 17.388 1.205 -10.092 1.00 97.88 175 ARG A CA 1
ATOM 1319 C C . ARG A 1 175 ? 18.661 1.398 -10.925 1.00 97.88 175 ARG A C 1
ATOM 1321 O O . ARG A 1 175 ? 18.933 0.562 -11.780 1.00 97.88 175 ARG A O 1
ATOM 1328 N N . PRO A 1 176 ? 19.481 2.438 -10.694 1.00 97.75 176 PRO A N 1
ATOM 1329 C CA . PRO A 1 176 ? 20.713 2.645 -11.465 1.00 97.75 176 PRO A CA 1
ATOM 1330 C C . PRO A 1 176 ? 21.716 1.491 -11.368 1.00 97.75 176 PRO A C 1
ATOM 1332 O O . PRO A 1 176 ? 22.492 1.275 -12.290 1.00 97.75 176 PRO A O 1
ATOM 1335 N N . ASP A 1 177 ? 21.703 0.753 -10.258 1.00 97.62 177 ASP A N 1
ATOM 1336 C CA . ASP A 1 177 ? 22.543 -0.424 -10.035 1.00 97.62 177 ASP A CA 1
ATOM 1337 C C . ASP A 1 177 ? 21.974 -1.716 -10.653 1.00 97.62 177 ASP A C 1
ATOM 1339 O O . ASP A 1 177 ? 22.679 -2.718 -10.733 1.00 97.62 177 ASP A O 1
ATOM 1343 N N . TYR A 1 178 ? 20.733 -1.672 -11.150 1.00 98.00 178 TYR A N 1
ATOM 1344 C CA . TYR A 1 178 ? 20.091 -2.713 -11.960 1.00 98.00 178 TYR A CA 1
ATOM 1345 C C . TYR A 1 178 ? 19.287 -2.054 -13.102 1.00 98.00 178 TYR A C 1
ATOM 1347 O O . TYR A 1 178 ? 18.053 -2.081 -13.087 1.00 98.00 178 TYR A O 1
ATOM 1355 N N . PRO A 1 179 ? 19.951 -1.400 -14.077 1.00 97.81 179 PRO A N 1
ATOM 1356 C CA . PRO A 1 179 ? 19.296 -0.459 -14.994 1.00 97.81 179 PRO A CA 1
ATOM 1357 C C . PRO A 1 179 ? 18.453 -1.130 -16.086 1.00 97.81 179 PRO A C 1
ATOM 1359 O O . PRO A 1 179 ? 17.657 -0.463 -16.743 1.00 97.81 179 PRO A O 1
ATOM 1362 N N . ASN A 1 180 ? 18.624 -2.436 -16.290 1.00 98.06 180 ASN A N 1
ATOM 1363 C CA . ASN A 1 180 ? 17.961 -3.187 -17.350 1.00 98.06 180 ASN A CA 1
ATOM 1364 C C . ASN A 1 180 ? 16.772 -3.985 -16.805 1.00 98.06 180 ASN A C 1
ATOM 1366 O O . ASN A 1 180 ? 16.742 -4.356 -15.629 1.00 98.06 180 ASN A O 1
ATOM 1370 N N . MET A 1 181 ? 15.817 -4.283 -17.687 1.00 97.69 181 MET A N 1
ATOM 1371 C CA . MET A 1 181 ? 14.803 -5.302 -17.422 1.00 97.69 181 MET A CA 1
ATOM 1372 C C . MET A 1 181 ? 15.463 -6.679 -17.394 1.00 97.69 181 MET A C 1
ATOM 1374 O O . MET A 1 181 ? 16.307 -6.982 -18.239 1.00 97.69 181 MET A O 1
ATOM 1378 N N . ASP A 1 182 ? 15.032 -7.521 -16.466 1.00 96.81 182 ASP A N 1
ATOM 1379 C CA . ASP A 1 182 ? 15.476 -8.906 -16.359 1.00 96.81 182 ASP A CA 1
ATOM 1380 C C . ASP A 1 182 ? 14.250 -9.829 -16.505 1.00 96.81 182 ASP A C 1
ATOM 1382 O O . ASP A 1 182 ? 13.291 -9.710 -15.734 1.00 96.81 182 ASP A O 1
ATOM 1386 N N . PRO A 1 183 ? 14.234 -10.748 -17.490 1.00 95.50 183 PRO A N 1
ATOM 1387 C CA . PRO A 1 183 ? 13.141 -11.702 -17.672 1.00 95.50 183 PRO A CA 1
ATOM 1388 C C . PRO A 1 183 ? 12.820 -12.541 -16.424 1.00 95.50 183 PRO A C 1
ATOM 1390 O O . PRO A 1 183 ? 11.672 -12.935 -16.226 1.00 95.50 183 PRO A O 1
ATOM 1393 N N . SER A 1 184 ? 13.792 -12.782 -15.536 1.00 95.81 184 SER A N 1
ATOM 1394 C CA . SER A 1 184 ? 13.566 -13.509 -14.278 1.00 95.81 184 SER A CA 1
ATOM 1395 C C . SER A 1 184 ? 12.603 -12.780 -13.323 1.00 95.81 184 SER A C 1
ATOM 1397 O O . SER A 1 184 ? 11.978 -13.409 -12.459 1.00 95.81 184 SER A O 1
ATOM 1399 N N . TRP A 1 185 ? 12.436 -11.467 -13.520 1.00 96.31 185 TRP A N 1
ATOM 1400 C CA . TRP A 1 185 ? 11.560 -10.572 -12.767 1.00 96.31 185 TRP A CA 1
ATOM 1401 C C . TRP A 1 185 ? 10.198 -10.323 -13.430 1.00 96.31 185 TRP A C 1
ATOM 1403 O O . TRP A 1 185 ? 9.449 -9.449 -12.971 1.00 96.31 185 TRP A O 1
ATOM 1413 N N . GLU A 1 186 ? 9.807 -11.119 -14.435 1.00 93.88 186 GLU A N 1
ATOM 1414 C CA . GLU A 1 186 ? 8.434 -11.186 -14.976 1.00 93.88 186 GLU A CA 1
ATOM 1415 C C . GLU A 1 186 ? 7.444 -11.829 -13.985 1.00 93.88 186 GLU A C 1
ATOM 1417 O O . GLU A 1 186 ? 6.691 -12.767 -14.258 1.00 93.88 186 GLU A O 1
ATOM 1422 N N . LYS A 1 187 ? 7.459 -11.288 -12.773 1.00 94.62 187 LYS A N 1
ATOM 1423 C CA . LYS A 1 187 ? 6.741 -11.727 -11.594 1.00 94.62 187 LYS A CA 1
ATOM 1424 C C . LYS A 1 187 ? 6.170 -10.513 -10.879 1.00 94.62 187 LYS A C 1
ATOM 1426 O O . LYS A 1 187 ? 6.746 -9.418 -10.877 1.00 94.62 187 LYS A O 1
ATOM 1431 N N . ARG A 1 188 ? 5.048 -10.721 -10.210 1.00 94.12 188 ARG A N 1
ATOM 1432 C CA . ARG A 1 188 ? 4.454 -9.792 -9.252 1.00 94.12 188 ARG A CA 1
ATOM 1433 C C . ARG A 1 188 ? 5.062 -10.066 -7.885 1.00 94.12 188 ARG A C 1
ATOM 1435 O O . ARG A 1 188 ? 5.309 -11.217 -7.541 1.00 94.12 188 ARG A O 1
ATOM 1442 N N . ILE A 1 189 ? 5.278 -9.006 -7.115 1.00 96.25 189 ILE A N 1
ATOM 1443 C CA . ILE A 1 189 ? 5.711 -9.116 -5.722 1.00 96.25 189 ILE A CA 1
ATOM 1444 C C . ILE A 1 189 ? 4.457 -9.066 -4.857 1.00 96.25 189 ILE A C 1
ATOM 1446 O O . ILE A 1 189 ? 3.699 -8.098 -4.926 1.00 96.25 189 ILE A O 1
ATOM 1450 N N . LEU A 1 190 ? 4.239 -10.112 -4.070 1.00 95.38 190 LEU A N 1
ATOM 1451 C CA . LEU A 1 190 ? 3.165 -10.194 -3.093 1.00 95.38 190 LEU A CA 1
ATOM 1452 C C . LEU A 1 190 ? 3.748 -9.944 -1.706 1.00 95.38 190 LEU A C 1
ATOM 1454 O O . LEU A 1 190 ? 4.779 -10.506 -1.345 1.00 95.38 190 LEU A O 1
ATOM 1458 N N . LEU A 1 191 ? 3.080 -9.093 -0.934 1.00 94.94 191 LEU A N 1
ATOM 1459 C CA . LEU A 1 191 ? 3.501 -8.726 0.412 1.00 94.94 191 LEU A CA 1
ATOM 1460 C C . LEU A 1 191 ? 2.417 -9.126 1.409 1.00 94.94 191 LEU A C 1
ATOM 1462 O O . LEU A 1 191 ? 1.248 -8.782 1.224 1.00 94.94 191 LEU A O 1
ATOM 1466 N N . ARG A 1 192 ? 2.807 -9.808 2.488 1.00 92.31 192 ARG A N 1
ATOM 1467 C CA . ARG A 1 192 ? 1.937 -10.122 3.632 1.00 92.31 192 ARG A CA 1
ATOM 1468 C C . ARG A 1 192 ? 2.538 -9.533 4.908 1.00 92.31 192 ARG A C 1
ATOM 1470 O O . ARG A 1 192 ? 3.749 -9.568 5.071 1.00 92.31 192 ARG A O 1
ATOM 1477 N N . GLY A 1 193 ? 1.704 -9.009 5.809 1.00 83.25 193 GLY A N 1
ATOM 1478 C CA . GLY A 1 193 ? 2.153 -8.479 7.108 1.00 83.25 193 GLY A CA 1
ATOM 1479 C C . GLY A 1 193 ? 2.774 -7.071 7.056 1.00 83.25 193 GLY A C 1
ATOM 1480 O O . GLY A 1 193 ? 3.955 -6.882 7.291 1.00 83.25 193 GLY A O 1
ATOM 1481 N N . MET A 1 194 ? 1.984 -6.025 6.788 1.00 74.69 194 MET A N 1
ATOM 1482 C CA . MET A 1 194 ? 2.518 -4.654 6.603 1.00 74.69 194 MET A CA 1
ATOM 1483 C C . MET A 1 194 ? 2.846 -3.882 7.902 1.00 74.69 194 MET A C 1
ATOM 1485 O O . MET A 1 194 ? 3.361 -2.764 7.839 1.00 74.69 194 MET A O 1
ATOM 1489 N N . ARG A 1 195 ? 2.526 -4.433 9.083 1.00 71.62 195 ARG A N 1
ATOM 1490 C CA . ARG A 1 195 ? 2.664 -3.722 10.371 1.00 71.62 195 ARG A CA 1
ATOM 1491 C C . ARG A 1 195 ? 3.979 -4.005 11.092 1.00 71.62 195 ARG A C 1
ATOM 1493 O O . ARG A 1 195 ? 4.639 -3.053 11.488 1.00 71.62 195 ARG A O 1
ATOM 1500 N N . GLU A 1 196 ? 4.358 -5.273 11.217 1.00 72.44 196 GLU A N 1
ATOM 1501 C CA . GLU A 1 196 ? 5.533 -5.687 11.999 1.00 72.44 196 GLU A CA 1
ATOM 1502 C C . GLU A 1 196 ? 6.583 -6.369 11.122 1.00 72.44 196 GLU A C 1
ATOM 1504 O O . GLU A 1 196 ? 7.707 -5.890 11.010 1.00 72.44 196 GLU A O 1
ATOM 1509 N N . THR A 1 197 ? 6.197 -7.458 10.451 1.00 82.62 197 THR A N 1
ATOM 1510 C CA . THR A 1 197 ? 7.089 -8.250 9.598 1.00 82.62 197 THR A CA 1
ATOM 1511 C C . THR A 1 197 ? 6.473 -8.447 8.224 1.00 82.62 197 THR A C 1
ATOM 1513 O O . THR A 1 197 ? 5.406 -9.048 8.108 1.00 82.62 197 THR A O 1
ATOM 1516 N N . ILE A 1 198 ? 7.176 -7.980 7.190 1.00 90.12 198 ILE A N 1
ATOM 1517 C CA . ILE A 1 198 ? 6.762 -8.147 5.797 1.00 90.12 198 ILE A CA 1
ATOM 1518 C C . ILE A 1 198 ? 7.332 -9.456 5.255 1.00 90.12 198 ILE A C 1
ATOM 1520 O O . ILE A 1 198 ? 8.544 -9.606 5.108 1.00 90.12 198 ILE A O 1
ATOM 1524 N N . HIS A 1 199 ? 6.441 -10.372 4.897 1.00 93.62 199 HIS A N 1
ATOM 1525 C CA . HIS A 1 199 ? 6.761 -11.564 4.125 1.00 93.62 199 HIS A CA 1
ATOM 1526 C C . HIS A 1 199 ? 6.610 -11.261 2.637 1.00 93.62 199 HIS A C 1
ATOM 1528 O O . HIS A 1 199 ? 5.599 -10.690 2.216 1.00 93.62 199 HIS A O 1
ATOM 1534 N N . ILE A 1 200 ? 7.618 -11.645 1.857 1.00 95.56 200 ILE A N 1
ATOM 1535 C CA . ILE A 1 200 ? 7.675 -11.410 0.416 1.00 95.56 200 ILE A CA 1
ATOM 1536 C C . ILE A 1 200 ? 7.520 -12.745 -0.308 1.00 95.56 200 ILE A C 1
ATOM 1538 O O . ILE A 1 200 ? 8.271 -13.685 -0.058 1.00 95.56 200 ILE A O 1
ATOM 1542 N N . GLU A 1 201 ? 6.561 -12.801 -1.223 1.00 95.50 201 GLU A N 1
ATOM 1543 C CA . GLU A 1 201 ? 6.341 -13.904 -2.157 1.00 95.50 201 GLU A CA 1
ATOM 1544 C C . GLU A 1 201 ? 6.408 -13.365 -3.594 1.00 95.50 201 GLU A C 1
ATOM 1546 O O . GLU A 1 201 ? 6.142 -12.187 -3.855 1.00 95.50 201 GLU A O 1
ATOM 1551 N N . GLU A 1 202 ? 6.739 -14.231 -4.547 1.00 95.38 202 GLU A N 1
ATOM 1552 C CA . GLU A 1 202 ? 6.761 -13.893 -5.969 1.00 95.38 202 GLU A CA 1
ATOM 1553 C C . GLU A 1 202 ? 5.761 -14.764 -6.728 1.00 95.38 202 GLU A C 1
ATOM 1555 O O . GLU A 1 202 ? 5.747 -15.984 -6.581 1.00 95.38 202 GLU A O 1
ATOM 1560 N N . GLU A 1 203 ? 4.942 -14.146 -7.576 1.00 92.94 203 GLU A N 1
ATOM 1561 C CA . GLU A 1 203 ? 3.979 -14.849 -8.429 1.00 92.94 203 GLU A CA 1
ATOM 1562 C C . GLU A 1 203 ? 4.283 -14.543 -9.895 1.00 92.94 203 GLU A C 1
ATOM 1564 O O . GLU A 1 203 ? 4.331 -13.377 -10.284 1.00 92.94 203 GLU A O 1
ATOM 1569 N N . ALA A 1 204 ? 4.468 -15.571 -10.727 1.00 91.44 204 ALA A N 1
ATOM 1570 C CA . ALA A 1 204 ? 4.691 -15.383 -12.159 1.00 91.44 204 ALA A CA 1
ATOM 1571 C C . ALA A 1 204 ? 3.535 -14.600 -12.802 1.00 91.44 204 ALA A C 1
ATOM 1573 O O . ALA A 1 204 ? 2.354 -14.873 -12.559 1.00 91.44 204 ALA A O 1
ATOM 1574 N N . CYS A 1 205 ? 3.863 -13.624 -13.647 1.00 85.19 205 CYS A N 1
ATOM 1575 C CA . CYS A 1 205 ? 2.850 -12.933 -14.427 1.00 85.19 205 CYS A CA 1
ATOM 1576 C C . CYS A 1 205 ? 2.259 -13.913 -15.447 1.00 85.19 205 CYS A C 1
ATOM 1578 O O . CYS A 1 205 ? 2.943 -14.331 -16.375 1.00 85.19 205 CYS A O 1
ATOM 1580 N N . ARG A 1 206 ? 0.978 -14.278 -15.300 1.00 71.12 206 ARG A N 1
ATOM 1581 C CA . ARG A 1 206 ? 0.271 -15.011 -16.359 1.00 71.12 206 ARG A CA 1
ATOM 1582 C C . ARG A 1 206 ? 0.258 -14.145 -17.618 1.00 71.12 206 ARG A C 1
ATOM 1584 O O . ARG A 1 206 ? -0.269 -13.032 -17.570 1.00 71.12 206 ARG A O 1
ATOM 1591 N N . GLN A 1 207 ? 0.814 -14.654 -18.714 1.00 51.53 207 GLN A N 1
ATOM 1592 C CA . GLN A 1 207 ? 0.522 -14.107 -20.032 1.00 51.53 207 GLN A CA 1
ATOM 1593 C C . GLN A 1 207 ? -0.966 -14.347 -20.281 1.00 51.53 207 GLN A C 1
ATOM 1595 O O . GLN A 1 207 ? -1.448 -15.477 -20.184 1.00 51.53 207 GLN A O 1
ATOM 1600 N N . VAL A 1 208 ? -1.712 -13.265 -20.483 1.00 46.62 208 VAL A N 1
ATOM 1601 C CA . VAL A 1 208 ? -3.056 -13.385 -21.041 1.00 46.62 208 VAL A CA 1
ATOM 1602 C C . VAL A 1 208 ? -2.831 -13.797 -22.500 1.00 46.62 208 VAL A C 1
ATOM 1604 O O . VAL A 1 208 ? -2.081 -13.083 -23.169 1.00 46.62 208 VAL A O 1
ATOM 1607 N N . PRO A 1 209 ? -3.342 -14.959 -22.947 1.00 32.75 209 PRO A N 1
ATOM 1608 C CA . PRO A 1 209 ? -3.223 -15.371 -24.342 1.00 32.75 209 PRO A CA 1
ATOM 1609 C C . PRO A 1 209 ? -3.877 -14.363 -25.291 1.00 32.75 209 PRO A C 1
ATOM 1611 O O . PRO A 1 209 ? -4.836 -13.677 -24.860 1.00 32.75 209 PRO A O 1
#

pLDDT: mean 92.49, std 7.86, range [32.75, 98.44]

Secondary structure (DSSP, 8-state):
------S--EEB-TTSBBSSTT-B--GGGEESTTTTSPPTTHHHHHHHHHHHHHHHHHHHHHTTSPPPPP-HHHHHHHHHHHHHHHT-B-SB-HHHHHHHHHHHHHHHHSSB--HHHHHHHHHHHHHTHHHHTTBB--SGGGHHHHHHHHHHHHHHHHHHHHHHH--S-BTTBB-TTS-S--GGG-EEEEEE-SSS--EEEEEE-PPP-

Foldseek 3Di:
DDDDADQAAFEADPLQAGVDPLDGDFARNHHDPQPQARDPPCRVVRRVNNVVSVVVVSVVCVVVDDDDDDDVVVVVVVVVVLVVLQVLAADDALVNLVVVLVVLCVVAQFQEHELVSLVVSLVVLLVCPVVLSRHHDPDPVCSVSSVVSQVSSLVSNVSSVVLNPDQAADHRRAYPNHHHDDPVQQWDWDWDDSRHDTDTDTGHDDDPD

Solvent-accessible surface area (backbone atoms only — not comparable to full-atom values): 11983 Å² total; per-residue (Å²): 140,82,93,86,83,66,48,55,54,48,62,46,52,96,47,10,39,36,91,47,88,96,40,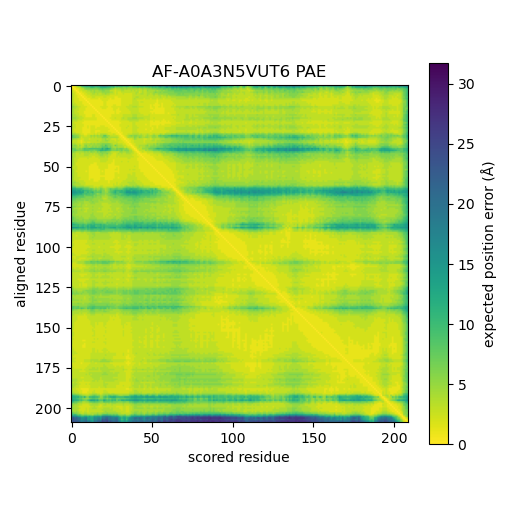66,47,47,37,71,62,30,21,59,97,36,56,61,52,70,64,86,78,47,64,63,54,45,27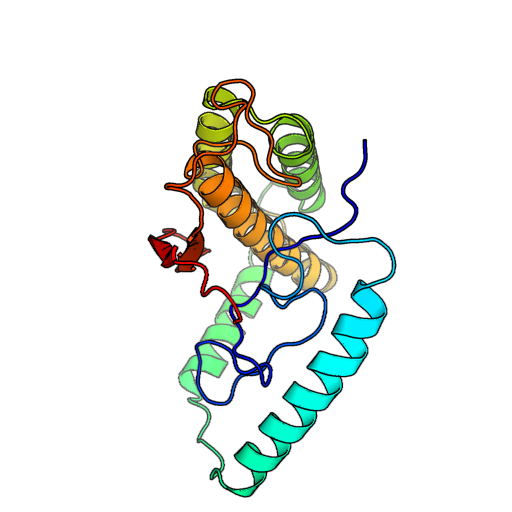,54,54,32,38,55,36,19,52,53,48,51,51,58,47,56,75,74,52,75,88,74,85,76,63,60,66,62,56,50,52,52,52,49,52,58,53,50,49,66,68,24,79,33,87,38,53,58,66,59,58,51,50,50,49,52,52,53,44,58,73,34,62,53,66,67,30,50,71,67,53,26,53,52,48,40,53,52,55,63,57,41,61,62,56,61,67,26,27,43,34,91,50,81,84,42,52,60,61,50,55,50,47,55,48,51,50,23,51,49,40,49,52,35,48,52,60,56,67,52,81,36,17,54,70,63,43,41,20,82,94,27,67,51,72,49,80,91,61,57,44,45,81,45,78,47,50,58,86,87,58,75,46,80,48,78,44,74,59,76,78,78,130